Protein AF-A0A953SVX8-F1 (afdb_monomer)

Solvent-accessible surface area (backbone atoms only — not comparable to full-atom values): 16576 Å² total; per-residue (Å²): 91,44,42,72,46,78,77,41,45,57,32,32,28,33,77,84,64,49,39,38,29,45,45,49,51,37,46,45,32,58,65,38,56,44,41,61,48,14,51,45,14,49,49,36,38,52,51,45,47,76,73,44,51,84,39,74,32,49,71,47,80,77,49,76,55,95,86,30,32,29,25,48,41,26,45,67,51,101,89,49,69,48,54,45,51,44,54,42,21,40,55,9,51,31,44,76,33,82,84,52,84,87,56,83,53,67,64,42,52,51,25,32,51,49,11,48,77,70,32,25,38,63,48,35,46,62,68,75,82,62,56,80,77,65,56,95,73,80,54,73,67,57,58,52,56,50,58,81,69,47,61,77,42,64,40,37,40,72,59,75,82,50,77,65,53,58,51,46,24,51,53,34,9,56,50,36,6,56,62,39,6,53,59,31,13,53,52,43,23,68,74,64,73,50,59,74,73,55,23,52,54,38,24,52,52,19,20,51,55,19,19,37,54,20,19,18,49,22,30,38,63,65,40,35,75,44,18,75,82,64,44,60,69,57,27,31,50,32,9,50,52,17,36,52,50,29,50,51,52,57,72,72,47,80,80,85,46,98,52,49,68,75,52,46,54,57,39,53,59,44,27,16,51,50,32,22,51,43,57,55,63,73,46,86,29,49,32,79,52,76,48,77,54,43,48,62,53,51,71,68,57,37,52,53,47,49,50,54,51,51,51,60,58,64,67,61,75,129

pLDDT: mean 78.38, std 14.05, range [33.0, 95.62]

Structure (mmCIF, N/CA/C/O backbone):
data_AF-A0A953SVX8-F1
#
_entry.id   AF-A0A953SVX8-F1
#
loop_
_atom_site.group_PDB
_atom_site.id
_atom_site.type_symbol
_atom_site.label_atom_id
_atom_site.label_alt_id
_atom_site.label_comp_id
_atom_site.label_asym_id
_atom_site.label_entity_id
_atom_site.label_seq_id
_atom_site.pdbx_PDB_ins_code
_atom_site.Cartn_x
_atom_site.Cartn_y
_atom_site.Cartn_z
_atom_site.occupancy
_atom_site.B_iso_or_equiv
_atom_site.auth_seq_id
_atom_site.auth_comp_id
_atom_site.auth_asym_id
_atom_site.auth_atom_id
_atom_site.pdbx_PDB_model_num
ATOM 1 N N . VAL A 1 1 ? -0.301 -19.193 11.863 1.00 82.00 1 VAL A N 1
ATOM 2 C CA . VAL A 1 1 ? -1.709 -19.009 12.295 1.00 82.00 1 VAL A CA 1
ATOM 3 C C . VAL A 1 1 ? -2.552 -18.674 11.075 1.00 82.00 1 VAL A C 1
ATOM 5 O O . VAL A 1 1 ? -2.060 -17.973 10.198 1.00 82.00 1 VAL A O 1
ATOM 8 N N . ARG A 1 2 ? -3.784 -19.190 10.991 1.00 85.06 2 ARG A N 1
ATOM 9 C CA . ARG A 1 2 ? -4.735 -18.842 9.928 1.00 85.06 2 ARG A CA 1
ATOM 10 C C . ARG A 1 2 ? -5.887 -18.045 10.525 1.00 85.06 2 ARG A C 1
ATOM 12 O O . ARG A 1 2 ? -6.496 -18.502 11.489 1.00 85.06 2 ARG A O 1
ATOM 19 N N . LEU A 1 3 ? -6.176 -16.875 9.960 1.00 85.56 3 LEU A N 1
ATOM 20 C CA . LEU A 1 3 ? -7.352 -16.090 10.333 1.00 85.56 3 LEU A CA 1
ATOM 21 C C . LEU A 1 3 ? -8.547 -16.549 9.501 1.00 85.56 3 LEU A C 1
ATOM 23 O O . LEU A 1 3 ? -8.432 -16.719 8.283 1.00 85.56 3 LEU A O 1
ATOM 27 N N . VAL A 1 4 ? -9.677 -16.768 10.168 1.00 85.31 4 VAL A N 1
ATOM 28 C CA . VAL A 1 4 ? -10.926 -17.222 9.535 1.00 85.31 4 VAL A CA 1
ATOM 29 C C . VAL A 1 4 ? -11.958 -16.111 9.438 1.00 85.31 4 VAL A C 1
ATOM 31 O O . VAL A 1 4 ? -12.766 -16.114 8.513 1.00 85.31 4 VAL A O 1
ATOM 34 N N . LYS A 1 5 ? -11.916 -15.147 10.362 1.00 87.25 5 LYS A N 1
ATOM 35 C CA . LYS A 1 5 ? -12.886 -14.059 10.426 1.00 87.25 5 LYS A CA 1
ATOM 36 C C . LYS A 1 5 ? -12.246 -12.798 10.996 1.00 87.25 5 LYS A C 1
ATOM 38 O O . LYS A 1 5 ? -11.422 -12.871 11.905 1.00 87.25 5 LYS A O 1
ATOM 43 N N . ILE A 1 6 ? -12.655 -11.652 10.468 1.00 89.19 6 ILE A N 1
ATOM 44 C CA . ILE A 1 6 ? -12.371 -10.336 11.042 1.00 89.19 6 ILE A CA 1
ATOM 45 C C . ILE A 1 6 ? -13.598 -9.959 11.872 1.00 89.19 6 ILE A C 1
ATOM 47 O O . ILE A 1 6 ? -14.712 -9.968 11.346 1.00 89.19 6 ILE A O 1
ATOM 51 N N . ILE A 1 7 ? -13.408 -9.739 13.171 1.00 88.19 7 ILE A N 1
ATOM 52 C CA . ILE A 1 7 ? -14.488 -9.393 14.105 1.00 88.19 7 ILE A CA 1
ATOM 53 C C . ILE A 1 7 ? -14.667 -7.881 14.133 1.00 88.19 7 ILE A C 1
ATOM 55 O O . ILE A 1 7 ? -15.781 -7.400 13.971 1.00 88.19 7 ILE A O 1
ATOM 59 N N . ASP A 1 8 ? -13.561 -7.162 14.289 1.00 88.06 8 ASP A N 1
ATOM 60 C CA . ASP A 1 8 ? -13.475 -5.703 14.249 1.00 88.06 8 ASP A CA 1
ATOM 61 C C . ASP A 1 8 ? -12.177 -5.306 13.529 1.00 88.06 8 ASP A C 1
ATOM 63 O O . ASP A 1 8 ? -11.391 -6.175 13.146 1.00 88.06 8 ASP A O 1
ATOM 67 N N . ASN A 1 9 ? -11.921 -4.015 13.336 1.00 89.56 9 ASN A N 1
ATOM 68 C CA . ASN A 1 9 ? -10.783 -3.556 12.531 1.00 89.56 9 ASN A CA 1
ATOM 69 C C . ASN A 1 9 ? -9.400 -4.050 13.000 1.00 89.56 9 ASN A C 1
ATOM 71 O O . ASN A 1 9 ? -8.534 -4.291 12.161 1.00 89.56 9 ASN A O 1
ATOM 75 N N . ASN A 1 10 ? -9.197 -4.234 14.305 1.00 92.06 10 ASN A N 1
ATOM 76 C CA . ASN A 1 10 ? -7.965 -4.751 14.897 1.00 92.06 10 ASN A CA 1
ATOM 77 C C . ASN A 1 10 ? -8.168 -6.073 15.657 1.00 92.06 10 ASN A C 1
ATOM 79 O O . ASN A 1 10 ? -7.239 -6.518 16.332 1.00 92.06 10 ASN A O 1
ATOM 83 N N . LEU A 1 11 ? -9.356 -6.690 15.565 1.00 91.88 11 LEU A N 1
ATOM 84 C CA . LEU A 1 11 ? -9.737 -7.906 16.288 1.00 91.88 11 LEU A CA 1
ATOM 85 C C . LEU A 1 11 ? -10.124 -9.018 15.312 1.00 91.88 11 LEU A C 1
ATOM 87 O O . LEU A 1 11 ? -11.050 -8.885 14.510 1.00 91.88 11 LEU A O 1
ATOM 91 N N . PHE A 1 12 ? -9.464 -10.163 15.432 1.00 92.25 12 PHE A N 1
ATOM 92 C CA . PHE A 1 12 ? -9.598 -11.283 14.509 1.00 92.25 12 PHE A CA 1
ATOM 93 C C . PHE A 1 12 ? -9.893 -12.582 15.241 1.00 92.25 12 PHE A C 1
ATOM 95 O O . PHE A 1 12 ? -9.558 -12.752 16.409 1.00 92.25 12 PHE A O 1
ATOM 102 N N . GLN A 1 13 ? -10.470 -13.529 14.510 1.00 90.31 13 GLN A N 1
ATOM 103 C CA . GLN A 1 13 ? -10.653 -14.897 14.961 1.00 90.31 13 GLN A CA 1
ATOM 104 C C . GLN A 1 13 ? -9.727 -15.827 14.177 1.00 90.31 13 GLN A C 1
ATOM 106 O O . GLN A 1 13 ? -9.698 -15.814 12.937 1.00 90.31 13 GLN A O 1
ATOM 111 N N . THR A 1 14 ? -8.974 -16.652 14.897 1.00 89.81 14 THR A N 1
ATOM 112 C CA . THR A 1 14 ? -8.128 -17.696 14.317 1.00 89.81 14 THR A CA 1
ATOM 113 C C . THR A 1 14 ? -8.946 -18.945 13.987 1.00 89.81 14 THR A C 1
ATOM 115 O O . THR A 1 14 ? -10.058 -19.142 14.476 1.00 89.81 14 THR A O 1
ATOM 118 N N . SER A 1 15 ? -8.379 -19.848 13.187 1.00 87.44 15 SER A N 1
ATOM 119 C CA . SER A 1 15 ? -8.987 -21.152 12.894 1.00 87.44 15 SER A CA 1
ATOM 120 C C . SER A 1 15 ? -9.194 -22.044 14.122 1.00 87.44 15 SER A C 1
ATOM 122 O O . SER A 1 15 ? -9.942 -23.007 14.035 1.00 87.44 15 SER A O 1
ATOM 124 N N . THR A 1 16 ? -8.533 -21.747 15.245 1.00 85.50 16 THR A N 1
ATOM 125 C CA . THR A 1 16 ? -8.706 -22.457 16.524 1.00 85.50 16 THR A CA 1
ATOM 126 C C . THR A 1 16 ? -9.826 -21.864 17.381 1.00 85.50 16 THR A C 1
ATOM 128 O O . THR A 1 16 ? -10.009 -22.293 18.513 1.00 85.50 16 THR A O 1
ATOM 131 N N . GLY A 1 17 ? -10.545 -20.854 16.881 1.00 85.94 17 GLY A N 1
ATOM 132 C CA . GLY A 1 17 ? -11.588 -20.139 17.620 1.00 85.94 17 GLY A CA 1
ATOM 133 C C . GLY A 1 17 ? -11.062 -19.029 18.534 1.00 85.94 17 GLY A C 1
ATOM 134 O O . GLY A 1 17 ? -11.853 -18.238 19.037 1.00 85.94 17 GLY A O 1
ATOM 135 N N . THR A 1 18 ? -9.743 -18.916 18.707 1.00 88.81 18 THR A N 1
ATOM 136 C CA . THR A 1 18 ? -9.103 -17.910 19.563 1.00 88.81 18 THR A CA 1
ATOM 137 C C . THR A 1 18 ? -9.266 -16.505 18.984 1.00 88.81 18 THR A C 1
ATOM 139 O O . THR A 1 18 ? -9.080 -16.292 17.782 1.00 88.81 18 THR A O 1
ATOM 142 N N . LEU A 1 19 ? -9.571 -15.536 19.848 1.00 91.44 19 LEU A N 1
ATOM 143 C CA . LEU A 1 19 ? -9.589 -14.124 19.486 1.00 91.44 19 LEU A CA 1
ATOM 144 C C . LEU A 1 19 ? -8.195 -13.520 19.642 1.00 91.44 19 LEU A C 1
ATOM 146 O O . LEU A 1 19 ? -7.565 -13.652 20.690 1.00 91.44 19 LEU A O 1
ATOM 150 N N . VAL A 1 20 ? -7.729 -12.843 18.597 1.00 91.50 20 VAL A N 1
ATOM 151 C CA . VAL A 1 20 ? -6.426 -12.178 18.570 1.00 91.50 20 VAL A CA 1
ATOM 152 C C . VAL A 1 20 ? -6.588 -10.708 18.196 1.00 91.50 20 VAL A C 1
ATOM 154 O O . VAL A 1 20 ? -7.358 -10.383 17.291 1.00 91.50 20 VAL A O 1
ATOM 157 N N . ARG A 1 21 ? -5.868 -9.816 18.876 1.00 92.56 21 ARG A N 1
ATOM 158 C CA . ARG A 1 21 ? -5.894 -8.364 18.652 1.00 92.56 21 ARG A CA 1
ATOM 159 C C . ARG A 1 21 ? -4.510 -7.854 18.273 1.00 92.56 21 ARG A C 1
ATOM 161 O O . ARG A 1 21 ? -3.513 -8.369 18.765 1.00 92.56 21 ARG A O 1
ATOM 168 N N . LEU A 1 22 ? -4.434 -6.851 17.397 1.00 92.56 22 LEU A N 1
ATOM 169 C CA . LEU A 1 22 ? -3.149 -6.226 17.064 1.00 92.56 22 LEU A CA 1
ATOM 170 C C . LEU A 1 22 ? -2.548 -5.549 18.300 1.00 92.56 22 LEU A C 1
ATOM 172 O O . LEU A 1 22 ? -3.084 -4.556 18.789 1.00 92.56 22 LEU A O 1
ATOM 176 N N . ALA A 1 23 ? -1.411 -6.060 18.759 1.00 92.06 23 ALA A N 1
ATOM 177 C CA . ALA A 1 23 ? -0.611 -5.425 19.795 1.00 92.06 23 ALA A CA 1
ATOM 178 C C . ALA A 1 23 ? -0.083 -4.062 19.330 1.00 92.06 23 ALA A C 1
ATOM 180 O O . ALA A 1 23 ? 0.241 -3.886 18.150 1.00 92.06 23 ALA A O 1
ATOM 181 N N . GLY A 1 24 ? 0.029 -3.111 20.256 1.00 90.31 24 GLY A N 1
ATOM 182 C CA . GLY A 1 24 ? 0.552 -1.765 20.019 1.00 90.31 24 GLY A CA 1
ATOM 183 C C . GLY A 1 24 ? -0.335 -0.871 19.150 1.00 90.31 24 GLY A C 1
ATOM 184 O O . GLY A 1 24 ? 0.109 0.202 18.747 1.00 90.31 24 GLY A O 1
ATOM 185 N N . VAL A 1 25 ? -1.572 -1.283 18.854 1.00 92.94 25 VAL A N 1
ATOM 186 C CA . VAL A 1 25 ? -2.494 -0.562 17.964 1.00 92.94 25 VAL A CA 1
ATOM 187 C C . VAL A 1 25 ? -3.814 -0.280 18.679 1.00 92.94 25 VAL A C 1
ATOM 189 O O . VAL A 1 25 ? -4.551 -1.196 19.041 1.00 92.94 25 VAL A O 1
ATOM 192 N N . ASP A 1 26 ? -4.139 1.000 18.829 1.00 93.19 26 ASP A N 1
ATOM 193 C CA . ASP A 1 26 ? -5.446 1.482 19.268 1.00 93.19 26 ASP A CA 1
ATOM 194 C C . ASP A 1 26 ? -6.235 1.988 18.056 1.00 93.19 26 ASP A C 1
ATOM 196 O O . ASP A 1 26 ? -5.768 2.862 17.326 1.00 93.19 26 ASP A O 1
ATOM 200 N N . ALA A 1 27 ? -7.410 1.421 17.798 1.00 93.12 27 ALA A N 1
ATOM 201 C CA . ALA A 1 27 ? -8.128 1.634 16.544 1.00 93.12 27 ALA A CA 1
ATOM 202 C C . ALA A 1 27 ? -9.640 1.809 16.781 1.00 93.12 27 ALA A C 1
ATOM 204 O O . ALA A 1 27 ? -10.185 1.183 17.692 1.00 93.12 27 ALA A O 1
ATOM 205 N N . PRO A 1 28 ? -10.334 2.646 15.983 1.00 91.88 28 PRO A N 1
ATOM 206 C CA . PRO A 1 28 ? -11.766 2.896 16.154 1.00 91.88 28 PRO A CA 1
ATOM 207 C C . PRO A 1 28 ? -12.593 1.656 15.816 1.00 91.88 28 PRO A C 1
ATOM 209 O O . PRO A 1 28 ? -12.265 0.938 14.883 1.00 91.88 28 PRO A O 1
ATOM 212 N N . SER A 1 29 ? -13.696 1.406 16.516 1.00 89.69 29 SER A N 1
ATOM 213 C CA . SER A 1 29 ? -14.533 0.237 16.220 1.00 89.69 29 SER A CA 1
ATOM 214 C C . SER A 1 29 ? -15.402 0.434 14.972 1.00 89.69 29 SER A C 1
ATOM 216 O O . SER A 1 29 ? -15.793 1.552 14.627 1.00 89.69 29 SER A O 1
ATOM 218 N N . LEU A 1 30 ? -15.812 -0.666 14.333 1.00 87.50 30 LEU A N 1
ATOM 219 C CA . LEU A 1 30 ? -16.827 -0.643 13.268 1.00 87.50 30 LEU A CA 1
ATOM 220 C C . LEU A 1 30 ? -18.142 0.024 13.698 1.00 87.50 30 LEU A C 1
ATOM 222 O O . LEU A 1 30 ? -18.879 0.540 12.860 1.00 87.50 30 LEU A O 1
ATOM 226 N N . ASN A 1 31 ? -18.444 0.022 14.996 1.00 85.81 31 ASN A N 1
ATOM 227 C CA . ASN A 1 31 ? -19.665 0.603 15.549 1.00 85.81 31 ASN A CA 1
ATOM 228 C C . ASN A 1 31 ? -19.451 1.990 16.150 1.00 85.81 31 ASN A C 1
ATOM 230 O O . ASN A 1 31 ? -20.324 2.449 16.876 1.00 85.81 31 ASN A O 1
ATOM 234 N N . HIS A 1 32 ? -18.323 2.651 15.881 1.00 86.12 32 HIS A N 1
ATOM 235 C CA . HIS A 1 32 ? -18.014 3.951 16.466 1.00 86.12 32 HIS A CA 1
ATOM 236 C C . HIS A 1 32 ? -19.175 4.958 16.272 1.00 86.12 32 HIS A C 1
ATOM 238 O O . HIS A 1 32 ? -19.741 5.027 15.175 1.00 86.12 32 HIS A O 1
ATOM 244 N N . PRO A 1 33 ? -19.553 5.748 17.303 1.00 83.44 33 PRO A N 1
ATOM 245 C CA . PRO A 1 33 ? -20.711 6.651 17.233 1.00 83.44 33 PRO A CA 1
ATOM 246 C C . PRO A 1 33 ? -20.568 7.735 16.156 1.00 83.44 33 PRO A C 1
ATOM 248 O O . PRO A 1 33 ? -21.555 8.166 15.554 1.00 83.44 33 PRO A O 1
ATOM 251 N N . VAL A 1 34 ? -19.331 8.154 15.890 1.00 84.12 34 VAL A N 1
ATOM 252 C CA . VAL A 1 34 ? -18.975 9.060 14.792 1.00 84.12 34 VAL A CA 1
ATOM 253 C C . VAL A 1 34 ? -18.813 8.260 13.496 1.00 84.12 34 VAL A C 1
ATOM 255 O O . VAL A 1 34 ? -17.893 7.446 13.393 1.00 84.12 34 VAL A O 1
ATOM 258 N N . THR A 1 35 ? -19.658 8.541 12.495 1.00 82.06 35 THR A N 1
ATOM 259 C CA . THR A 1 35 ? -19.672 7.827 11.198 1.00 82.06 35 THR A CA 1
ATOM 260 C C . THR A 1 35 ? -18.304 7.830 10.512 1.00 82.06 35 THR A C 1
ATOM 262 O O . THR A 1 35 ? -17.858 6.792 10.049 1.00 82.06 35 THR A O 1
ATOM 265 N N . ALA A 1 36 ? -17.586 8.954 10.558 1.00 81.69 36 ALA A N 1
ATOM 266 C CA . ALA A 1 36 ? -16.239 9.089 10.005 1.00 81.69 36 ALA A CA 1
ATOM 267 C C . ALA A 1 36 ? -15.260 7.997 10.478 1.00 81.69 36 ALA A C 1
ATOM 269 O O . ALA A 1 36 ? -14.550 7.381 9.686 1.00 81.69 36 ALA A O 1
ATOM 270 N N . LEU A 1 37 ? -15.244 7.739 11.786 1.00 86.94 37 LEU A N 1
ATOM 271 C CA . LEU A 1 37 ? -14.370 6.742 12.403 1.00 86.94 37 LEU A CA 1
ATOM 272 C C . LEU A 1 37 ? -14.857 5.310 12.128 1.00 86.94 37 LEU A C 1
ATOM 274 O O . LEU A 1 37 ? -14.036 4.421 11.915 1.00 86.94 37 LEU A O 1
ATOM 278 N N . SER A 1 38 ? -16.177 5.102 12.067 1.00 86.31 38 SER A N 1
ATOM 279 C CA . SER A 1 38 ? -16.792 3.826 11.668 1.00 86.31 38 SER A CA 1
ATOM 280 C C . SER A 1 38 ? -16.471 3.469 10.206 1.00 86.31 38 SER A C 1
ATOM 282 O O . SER A 1 38 ? -16.144 2.319 9.914 1.00 86.31 38 SER A O 1
ATOM 284 N N . ASP A 1 39 ? -16.467 4.450 9.299 1.00 83.56 39 ASP A N 1
ATOM 285 C CA . ASP A 1 39 ? -16.119 4.257 7.887 1.00 83.56 39 ASP A CA 1
ATOM 286 C C . ASP A 1 39 ? -14.636 3.897 7.720 1.00 83.56 39 ASP A C 1
ATOM 288 O O . ASP A 1 39 ? -14.306 2.946 7.006 1.00 83.56 39 ASP A O 1
ATOM 292 N N . ILE A 1 40 ? -13.739 4.587 8.440 1.00 86.69 40 ILE A N 1
ATOM 293 C CA . ILE A 1 40 ? -12.304 4.252 8.481 1.00 86.69 40 ILE A CA 1
ATOM 294 C C . ILE A 1 40 ? -12.095 2.835 9.034 1.00 86.69 40 ILE A C 1
ATOM 296 O O . ILE A 1 40 ? -11.326 2.058 8.464 1.00 86.69 40 ILE A O 1
ATOM 300 N N . ALA A 1 41 ? -12.813 2.450 10.095 1.00 90.06 41 ALA A N 1
ATOM 301 C CA . ALA A 1 41 ? -12.791 1.080 10.606 1.00 90.06 41 ALA A CA 1
ATOM 302 C C . ALA A 1 41 ? -13.266 0.069 9.543 1.00 90.06 41 ALA A C 1
ATOM 304 O O . ALA A 1 41 ? -12.661 -0.992 9.378 1.00 90.06 41 ALA A O 1
ATOM 305 N N . GLY A 1 42 ? -14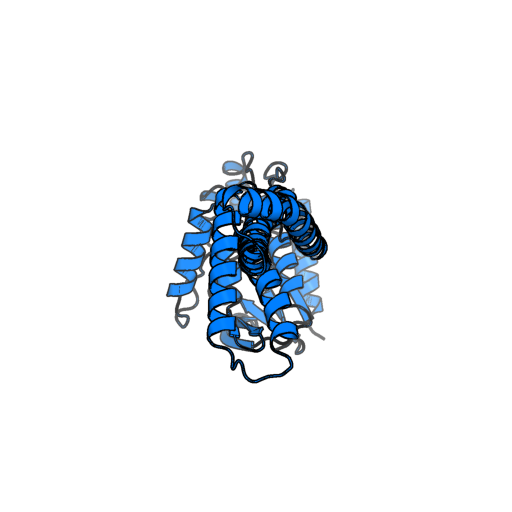.294 0.414 8.763 1.00 88.38 42 GLY A N 1
ATOM 306 C CA . GLY A 1 42 ? -14.773 -0.384 7.633 1.00 88.38 42 GLY A CA 1
ATOM 307 C C . GLY A 1 42 ? -13.712 -0.594 6.549 1.00 88.38 42 GLY A C 1
ATOM 308 O O . GLY A 1 42 ? -13.564 -1.704 6.032 1.00 88.38 42 GLY A O 1
ATOM 309 N N . GLN A 1 43 ? -12.931 0.438 6.231 1.00 83.12 43 GLN A N 1
ATOM 310 C CA . GLN A 1 43 ? -11.814 0.338 5.286 1.00 83.12 43 GLN A CA 1
ATOM 311 C C . GLN A 1 43 ? -10.677 -0.520 5.826 1.00 83.12 43 GLN A C 1
ATOM 313 O O . GLN A 1 43 ? -10.200 -1.413 5.127 1.00 83.12 43 GLN A O 1
ATOM 318 N N . ALA A 1 44 ? -10.313 -0.332 7.092 1.00 88.56 44 ALA A N 1
ATOM 319 C CA . ALA A 1 44 ? -9.320 -1.160 7.763 1.00 88.56 44 ALA A CA 1
ATOM 320 C C . ALA A 1 44 ? -9.702 -2.652 7.736 1.00 88.56 44 ALA A C 1
ATOM 322 O O . ALA A 1 44 ? -8.843 -3.516 7.544 1.00 88.56 44 ALA A O 1
ATOM 323 N N . VAL A 1 45 ? -10.997 -2.976 7.854 1.00 89.44 45 VAL A N 1
ATOM 324 C CA . VAL A 1 45 ? -11.508 -4.347 7.690 1.00 89.44 45 VAL A CA 1
ATOM 325 C C . VAL A 1 45 ? -11.391 -4.835 6.246 1.00 89.44 45 VAL A C 1
ATOM 327 O O . VAL A 1 45 ? -10.959 -5.969 6.035 1.00 89.44 45 VAL A O 1
ATOM 330 N N . LYS A 1 46 ? -11.733 -4.013 5.244 1.00 84.06 46 LYS A N 1
ATOM 331 C CA . LYS A 1 46 ? -11.558 -4.371 3.821 1.00 84.06 46 LYS A CA 1
ATOM 332 C C . LYS A 1 46 ? -10.090 -4.663 3.492 1.00 84.06 46 LYS A C 1
ATOM 334 O O . LYS A 1 46 ? -9.802 -5.707 2.906 1.00 84.06 46 LYS A O 1
ATOM 339 N N . TYR A 1 47 ? -9.178 -3.807 3.945 1.00 81.06 47 TYR A N 1
ATOM 340 C CA . TYR A 1 47 ? -7.734 -3.996 3.808 1.00 81.06 47 TYR A CA 1
ATOM 341 C C . TYR A 1 47 ? -7.257 -5.268 4.523 1.00 81.06 47 TYR A C 1
ATOM 343 O O . TYR A 1 47 ? -6.599 -6.127 3.939 1.00 81.06 47 TYR A O 1
ATOM 351 N N . SER A 1 48 ? -7.675 -5.466 5.775 1.00 84.50 48 SER A N 1
ATOM 352 C CA . SER A 1 48 ? -7.362 -6.688 6.525 1.00 84.50 48 SER A CA 1
ATOM 353 C C . SER A 1 48 ? -7.860 -7.943 5.804 1.00 84.50 48 SER A C 1
ATOM 355 O O . SER A 1 48 ? -7.183 -8.970 5.805 1.00 84.50 48 SER A O 1
ATOM 357 N N . ASN A 1 49 ? -9.020 -7.881 5.148 1.00 82.00 49 ASN A N 1
ATOM 358 C CA . ASN A 1 49 ? -9.573 -9.000 4.390 1.00 82.00 49 ASN A CA 1
ATOM 359 C C . ASN A 1 49 ? -8.704 -9.332 3.170 1.00 82.00 49 ASN A C 1
ATOM 361 O O . ASN A 1 49 ? -8.344 -10.494 2.976 1.00 82.00 49 ASN A O 1
ATOM 365 N N . SER A 1 50 ? -8.297 -8.325 2.393 1.00 72.44 50 SER A N 1
ATOM 366 C CA . SER A 1 50 ? -7.455 -8.535 1.209 1.00 72.44 50 SER A CA 1
ATOM 367 C C . SER A 1 50 ? -6.052 -9.040 1.576 1.00 72.44 50 SER A C 1
ATOM 369 O O . SER A 1 50 ? -5.483 -9.891 0.877 1.00 72.44 50 SER A O 1
ATOM 371 N N . VAL A 1 51 ? -5.498 -8.569 2.699 1.00 70.56 51 VAL A N 1
ATOM 372 C CA . VAL A 1 51 ? -4.115 -8.853 3.104 1.00 70.56 51 VAL A CA 1
ATOM 373 C C . VAL A 1 51 ? -3.976 -10.112 3.952 1.00 70.56 51 VAL A C 1
ATOM 375 O O . VAL A 1 51 ? -2.992 -10.833 3.775 1.00 70.56 51 VAL A O 1
ATOM 378 N N . LEU A 1 52 ? -4.917 -10.392 4.855 1.00 78.94 52 LEU A N 1
ATOM 379 C CA . LEU A 1 52 ? -4.742 -11.407 5.897 1.00 78.94 52 LEU A CA 1
ATOM 380 C C . LEU A 1 52 ? -5.607 -12.656 5.718 1.00 78.94 52 LEU A C 1
ATOM 382 O O . LEU A 1 52 ? -5.153 -13.759 6.040 1.00 78.94 52 LEU A O 1
ATOM 386 N N . LEU A 1 53 ? -6.850 -12.524 5.241 1.00 75.75 53 LEU A N 1
ATOM 387 C CA . LEU A 1 53 ? -7.773 -13.659 5.234 1.00 75.75 53 LEU A CA 1
ATOM 388 C C . LEU A 1 53 ? -7.333 -14.752 4.253 1.00 75.75 53 LEU A C 1
ATOM 390 O O . LEU A 1 53 ? -6.842 -14.497 3.156 1.00 75.75 53 LEU A O 1
ATOM 394 N N . LYS A 1 54 ? -7.509 -16.010 4.686 1.00 69.25 54 LYS A N 1
ATOM 395 C CA . LYS A 1 54 ? -7.147 -17.244 3.959 1.00 69.25 54 LYS A CA 1
ATOM 396 C C . LYS A 1 54 ? -5.652 -17.432 3.656 1.00 69.25 54 LYS A C 1
ATOM 398 O O . LYS A 1 54 ? -5.318 -18.462 3.065 1.00 69.25 54 LYS A O 1
ATOM 403 N N . ARG A 1 55 ? -4.768 -16.538 4.112 1.00 70.25 55 ARG A N 1
ATOM 404 C CA . ARG A 1 55 ? -3.306 -16.632 3.943 1.00 70.25 55 ARG A CA 1
ATOM 405 C C . ARG A 1 55 ? -2.621 -17.288 5.145 1.00 70.25 55 ARG A C 1
ATOM 407 O O . ARG A 1 55 ? -3.191 -17.372 6.234 1.00 70.25 55 ARG A O 1
ATOM 414 N N . GLU A 1 56 ? -1.390 -17.753 4.943 1.00 72.12 56 GLU A N 1
ATOM 415 C CA . GLU A 1 56 ? -0.520 -18.180 6.041 1.00 72.12 56 GLU A CA 1
ATOM 416 C C . GLU A 1 56 ? 0.171 -16.977 6.681 1.00 72.12 56 GLU A C 1
ATOM 418 O O . GLU A 1 56 ? 0.849 -16.200 6.007 1.00 72.12 56 GLU A O 1
ATOM 423 N N . LEU A 1 57 ? 0.011 -16.838 7.998 1.00 82.56 57 LEU A N 1
ATOM 424 C CA . LEU A 1 57 ? 0.591 -15.746 8.772 1.00 82.56 57 LEU A CA 1
ATOM 425 C C . LEU A 1 57 ? 1.514 -16.285 9.862 1.00 82.56 57 LEU A C 1
ATOM 427 O O . LEU A 1 57 ? 1.220 -17.301 10.508 1.00 82.56 57 LEU A O 1
ATOM 431 N N . SER A 1 58 ? 2.599 -15.558 10.105 1.00 84.50 58 SER A N 1
ATOM 432 C CA . SER A 1 58 ? 3.361 -15.660 11.346 1.00 84.50 58 SER A CA 1
ATOM 433 C C . SER A 1 58 ? 2.739 -14.746 12.396 1.00 84.50 58 SER A C 1
ATOM 435 O O . SER A 1 58 ? 2.220 -13.680 12.079 1.00 84.50 58 SER A O 1
ATOM 437 N N . CYS A 1 59 ? 2.778 -15.177 13.648 1.00 87.19 59 CYS A N 1
ATOM 438 C CA . CYS A 1 59 ? 2.197 -14.460 14.773 1.00 87.19 59 CYS A CA 1
ATOM 439 C C . CYS A 1 59 ? 3.174 -14.544 15.941 1.00 87.19 59 CYS A C 1
ATOM 441 O O . CYS A 1 59 ? 3.637 -15.640 16.255 1.00 87.19 59 CYS A O 1
ATOM 443 N N . ILE A 1 60 ? 3.464 -13.406 16.566 1.00 87.94 60 ILE A N 1
ATOM 444 C CA . ILE A 1 60 ? 4.150 -13.336 17.856 1.00 87.94 60 ILE A CA 1
ATOM 445 C C . ILE A 1 60 ? 3.098 -12.963 18.890 1.00 87.94 60 ILE A C 1
ATOM 447 O O . ILE A 1 60 ? 2.491 -11.900 18.787 1.00 87.94 60 ILE A O 1
ATOM 451 N N . THR A 1 61 ? 2.866 -13.847 19.853 1.00 87.62 61 THR A N 1
ATOM 452 C CA . THR A 1 61 ? 1.977 -13.590 20.987 1.00 87.62 61 THR A CA 1
ATOM 453 C C . THR A 1 61 ? 2.739 -12.829 22.061 1.00 87.62 61 THR A C 1
ATOM 455 O O . THR A 1 61 ? 3.837 -13.245 22.424 1.00 87.62 61 THR A O 1
ATOM 458 N N . LEU A 1 62 ? 2.165 -11.728 22.546 1.00 84.88 62 LEU A N 1
ATOM 459 C CA . LEU A 1 62 ? 2.758 -10.924 23.613 1.00 84.88 62 LEU A CA 1
ATOM 460 C C . LEU A 1 62 ? 2.092 -11.206 24.954 1.00 84.88 62 LEU A C 1
ATOM 462 O O . LEU A 1 62 ? 2.771 -11.608 25.893 1.00 84.88 62 LEU A O 1
ATOM 466 N N . ASP A 1 63 ? 0.776 -11.015 25.024 1.00 80.88 63 ASP A N 1
ATOM 467 C CA . ASP A 1 63 ? 0.017 -11.128 26.267 1.00 80.88 63 ASP A CA 1
ATOM 468 C C . ASP A 1 63 ? -1.428 -11.582 26.005 1.00 80.88 63 ASP A C 1
ATOM 470 O O . ASP A 1 63 ? -1.884 -11.624 24.856 1.00 80.88 63 ASP A O 1
ATOM 474 N N . VAL A 1 64 ? -2.151 -11.956 27.060 1.00 80.50 64 VAL A N 1
ATOM 475 C CA . VAL A 1 64 ? -3.562 -12.349 27.000 1.00 80.50 64 VAL A CA 1
ATOM 476 C C . VAL A 1 64 ? -4.368 -11.524 27.998 1.00 80.50 64 VAL A C 1
ATOM 478 O O . VAL A 1 64 ? -4.257 -11.708 29.206 1.00 80.50 64 VAL A O 1
ATOM 481 N N . HIS A 1 65 ? -5.256 -10.680 27.477 1.00 77.88 65 HIS A N 1
ATOM 482 C CA . HIS A 1 65 ? -6.145 -9.821 28.256 1.00 77.88 65 HIS A CA 1
ATOM 483 C C . HIS A 1 65 ? -7.604 -10.136 27.919 1.00 77.88 65 HIS A C 1
ATOM 485 O O . HIS A 1 65 ? -7.978 -10.144 26.749 1.00 77.88 65 HIS A O 1
ATOM 491 N N . ASP A 1 66 ? -8.446 -10.388 28.924 1.00 75.06 66 ASP A N 1
ATOM 492 C CA . ASP A 1 66 ? -9.892 -10.624 28.753 1.00 75.06 66 ASP A CA 1
ATOM 493 C C . ASP A 1 66 ? -10.246 -11.693 27.696 1.00 75.06 66 ASP A C 1
ATOM 495 O O . ASP A 1 66 ? -11.149 -11.509 26.877 1.00 75.06 66 ASP A O 1
ATOM 499 N N . ASN A 1 67 ? -9.527 -12.823 27.693 1.00 81.44 67 ASN A N 1
ATOM 500 C CA . ASN A 1 67 ? -9.643 -13.900 26.691 1.00 81.44 67 ASN A CA 1
ATOM 501 C C . ASN A 1 67 ? -9.300 -13.480 25.247 1.00 81.44 67 ASN A C 1
ATOM 503 O O . ASN A 1 67 ? -9.675 -14.163 24.291 1.00 81.44 67 ASN A O 1
ATOM 507 N N . ILE A 1 68 ? -8.579 -12.373 25.078 1.00 85.81 68 ILE A N 1
ATOM 508 C CA . ILE A 1 68 ? -8.087 -11.878 23.795 1.00 85.81 68 ILE A CA 1
ATOM 509 C C . ILE A 1 68 ? -6.567 -11.858 23.843 1.00 85.81 68 ILE A C 1
ATOM 511 O O . ILE A 1 68 ? -5.960 -11.289 24.746 1.00 85.81 68 ILE A O 1
ATOM 515 N N . THR A 1 69 ? -5.946 -12.493 22.859 1.00 89.50 69 THR A N 1
ATOM 516 C CA . THR A 1 69 ? -4.491 -12.562 22.761 1.00 89.50 69 THR A CA 1
ATOM 517 C C . THR A 1 69 ? -3.960 -11.387 21.949 1.00 89.50 69 THR A C 1
ATOM 519 O O . THR A 1 69 ? -4.318 -11.229 20.781 1.00 89.50 69 THR A O 1
ATOM 522 N N . ASP A 1 70 ? -3.077 -10.587 22.533 1.00 90.31 70 ASP A N 1
ATOM 523 C CA . ASP A 1 70 ? -2.399 -9.497 21.842 1.00 90.31 70 ASP A CA 1
ATOM 524 C C . ASP A 1 70 ? -1.241 -10.052 21.005 1.00 90.31 70 ASP A C 1
ATOM 526 O O . ASP A 1 70 ? -0.397 -10.822 21.479 1.00 90.31 70 ASP A O 1
ATOM 530 N N . VAL A 1 71 ? -1.242 -9.710 19.715 1.00 91.94 71 VAL A N 1
ATOM 531 C CA . VAL A 1 71 ? -0.358 -10.312 18.718 1.00 91.94 71 VAL A CA 1
ATOM 532 C C . VAL A 1 71 ? 0.289 -9.290 17.792 1.00 91.94 71 VAL A C 1
ATOM 534 O O . VAL A 1 71 ? -0.323 -8.310 17.360 1.00 91.94 71 VAL A O 1
ATOM 537 N N . VAL A 1 72 ? 1.525 -9.582 17.398 1.00 91.06 72 VAL A N 1
ATOM 538 C CA . VAL A 1 72 ? 2.164 -8.970 16.229 1.00 91.06 72 VAL A CA 1
ATOM 539 C C . VAL A 1 72 ? 2.035 -9.933 15.058 1.00 91.06 72 VAL A C 1
ATOM 541 O O . VAL A 1 72 ? 2.532 -11.063 15.108 1.00 91.06 72 VAL A O 1
ATOM 544 N N . LEU A 1 73 ? 1.351 -9.496 14.003 1.00 89.69 73 LEU A N 1
ATOM 545 C CA . LEU A 1 73 ? 1.129 -10.302 12.809 1.00 89.69 73 LEU A CA 1
ATOM 546 C C . LEU A 1 73 ? 2.186 -10.003 11.750 1.00 89.69 73 LEU A C 1
ATOM 548 O O . LEU A 1 73 ? 2.462 -8.852 11.422 1.00 89.69 73 LEU A O 1
ATOM 552 N N . TYR A 1 74 ? 2.732 -11.063 11.165 1.00 81.38 74 TYR A N 1
ATOM 553 C CA . TYR A 1 74 ? 3.665 -10.991 10.052 1.00 81.38 74 TYR A CA 1
ATOM 554 C C . TYR A 1 74 ? 3.094 -11.717 8.847 1.00 81.38 74 TYR A C 1
ATOM 556 O O . TYR A 1 74 ? 2.771 -12.911 8.900 1.00 81.38 74 TYR A O 1
ATOM 564 N N . LYS A 1 75 ? 3.026 -11.001 7.728 1.00 70.81 75 LYS A N 1
ATOM 565 C CA . LYS A 1 75 ? 2.738 -11.603 6.433 1.00 70.81 75 LYS A CA 1
ATOM 566 C C . LYS A 1 75 ? 4.035 -12.151 5.856 1.00 70.81 75 LYS A C 1
ATOM 568 O O . LYS A 1 75 ? 4.997 -11.405 5.692 1.00 70.81 75 LYS A O 1
ATOM 573 N N . LYS A 1 76 ? 4.053 -13.449 5.553 1.00 61.69 76 LYS A N 1
ATOM 574 C CA . LYS A 1 76 ? 5.194 -14.100 4.907 1.00 61.69 76 LYS A CA 1
ATOM 575 C C . LYS A 1 76 ? 5.184 -13.829 3.406 1.00 61.69 76 LYS A C 1
ATOM 577 O O . LYS A 1 76 ? 4.175 -14.057 2.739 1.00 61.69 76 LYS A O 1
ATOM 582 N N . TYR A 1 77 ? 6.328 -13.404 2.894 1.00 53.38 77 TYR A N 1
ATOM 583 C CA . TYR A 1 77 ? 6.685 -13.416 1.483 1.00 53.38 77 TYR A CA 1
ATOM 584 C C . TYR A 1 77 ? 7.836 -14.416 1.277 1.00 53.38 77 TYR A C 1
ATOM 586 O O . TYR A 1 77 ? 8.493 -14.790 2.249 1.00 53.38 77 TYR A O 1
ATOM 594 N N . PRO A 1 78 ? 8.105 -14.875 0.040 1.00 43.66 78 PRO A N 1
ATOM 595 C CA . PRO A 1 78 ? 9.156 -15.865 -0.213 1.00 43.66 78 PRO A CA 1
ATOM 596 C C . PRO A 1 78 ? 10.558 -15.473 0.286 1.00 43.66 78 PRO A C 1
ATOM 598 O O . PRO A 1 78 ? 11.355 -16.360 0.569 1.00 43.66 78 PRO A O 1
ATOM 601 N N . LEU A 1 79 ? 10.854 -14.171 0.403 1.00 42.56 79 LEU A N 1
ATOM 602 C CA . LEU A 1 79 ? 12.175 -13.645 0.780 1.00 42.56 79 LEU A CA 1
ATOM 603 C C . LEU A 1 79 ? 12.137 -12.605 1.913 1.00 42.56 79 LEU A C 1
ATOM 605 O O . LEU A 1 79 ? 13.180 -12.083 2.286 1.00 42.56 79 LEU A O 1
ATOM 609 N N . ASP A 1 80 ? 10.956 -12.284 2.444 1.00 53.69 80 ASP A N 1
ATOM 610 C CA . ASP A 1 80 ? 10.793 -11.238 3.457 1.00 53.69 80 ASP A CA 1
ATOM 611 C C . ASP A 1 80 ? 9.530 -11.482 4.299 1.00 53.69 80 ASP A C 1
ATOM 613 O O . ASP A 1 80 ? 8.662 -12.286 3.948 1.00 53.69 80 ASP A O 1
ATOM 617 N N . SER A 1 81 ? 9.393 -10.778 5.415 1.00 66.75 81 SER A N 1
ATOM 618 C CA . SER A 1 81 ? 8.161 -10.736 6.187 1.00 66.75 81 SER A CA 1
ATOM 619 C C . SER A 1 81 ? 7.796 -9.303 6.536 1.00 66.75 81 SER A C 1
ATOM 621 O O . SER A 1 81 ? 8.573 -8.591 7.167 1.00 66.75 81 SER A O 1
ATOM 623 N N . ALA A 1 82 ? 6.576 -8.897 6.194 1.00 71.06 82 ALA A N 1
ATOM 624 C CA . ALA A 1 82 ? 6.090 -7.575 6.559 1.00 71.06 82 ALA A CA 1
ATOM 625 C C . ALA A 1 82 ? 5.347 -7.624 7.894 1.00 71.06 82 ALA A C 1
ATOM 627 O O . ALA A 1 82 ? 4.446 -8.449 8.076 1.00 71.06 82 ALA A O 1
ATOM 628 N N . ASN A 1 83 ? 5.701 -6.709 8.800 1.00 84.31 83 ASN A N 1
ATOM 629 C CA . ASN A 1 83 ? 4.960 -6.476 10.036 1.00 84.31 83 ASN A CA 1
ATOM 630 C C . ASN A 1 83 ? 3.637 -5.774 9.703 1.00 84.31 83 ASN A C 1
ATOM 632 O O . ASN A 1 83 ? 3.619 -4.612 9.297 1.00 84.31 83 ASN A O 1
ATOM 636 N N . TYR A 1 84 ? 2.533 -6.493 9.871 1.00 84.62 84 TYR A N 1
ATOM 637 C CA . TYR A 1 84 ? 1.206 -5.992 9.555 1.00 84.62 84 TYR A CA 1
ATOM 638 C C . TYR A 1 84 ? 0.768 -4.868 10.496 1.00 84.62 84 TYR A C 1
ATOM 640 O O . TYR A 1 84 ? 0.157 -3.913 10.035 1.00 84.62 84 TYR A O 1
ATOM 648 N N . ASN A 1 85 ? 1.108 -4.939 11.785 1.00 91.69 85 ASN A N 1
ATOM 649 C CA . ASN A 1 85 ? 0.754 -3.908 12.763 1.00 91.69 85 ASN A CA 1
ATOM 650 C C . ASN A 1 85 ? 1.388 -2.559 12.377 1.00 91.69 85 ASN A C 1
ATOM 652 O O . ASN A 1 85 ? 0.718 -1.532 12.409 1.00 91.69 85 ASN A O 1
ATOM 656 N N . SER A 1 86 ? 2.652 -2.572 11.935 1.00 84.69 86 SER A N 1
ATOM 657 C CA . SER A 1 86 ? 3.333 -1.380 11.408 1.00 84.69 86 SER A CA 1
ATOM 658 C C . SER A 1 86 ? 2.636 -0.828 10.163 1.00 84.69 86 SER A C 1
ATOM 660 O O . SER A 1 86 ? 2.335 0.359 10.113 1.00 84.69 86 SER A O 1
ATOM 662 N N . LEU A 1 87 ? 2.299 -1.688 9.194 1.00 81.62 87 LEU A N 1
ATOM 663 C CA . LEU A 1 87 ? 1.567 -1.274 7.989 1.00 81.62 87 LEU A CA 1
ATOM 664 C C . LEU A 1 87 ? 0.176 -0.706 8.312 1.00 81.62 87 LEU A C 1
ATOM 666 O O . LEU A 1 87 ? -0.278 0.236 7.670 1.00 81.62 87 LEU A O 1
ATOM 670 N N . PHE A 1 88 ? -0.501 -1.270 9.312 1.00 88.88 88 PHE A N 1
ATOM 671 C CA . PHE A 1 88 ? -1.809 -0.812 9.771 1.00 88.88 88 PHE A CA 1
ATOM 672 C C . PHE A 1 88 ? -1.744 0.620 10.326 1.00 88.88 88 PHE A C 1
ATOM 674 O O . PHE A 1 88 ? -2.613 1.441 10.029 1.00 88.88 88 PHE A O 1
ATOM 681 N N . LEU A 1 89 ? -0.688 0.934 11.086 1.00 89.62 89 LEU A N 1
ATOM 682 C CA . LEU A 1 89 ? -0.416 2.285 11.586 1.00 89.62 89 LEU A CA 1
ATOM 683 C C . LEU A 1 89 ? -0.004 3.242 10.463 1.00 89.62 89 LEU A C 1
ATOM 685 O O . LEU A 1 89 ? -0.521 4.354 10.408 1.00 89.62 89 LEU A O 1
ATOM 689 N N . ALA A 1 90 ? 0.843 2.795 9.531 1.00 81.12 90 ALA A N 1
ATOM 690 C CA . ALA A 1 90 ? 1.304 3.587 8.388 1.00 81.12 90 ALA A CA 1
ATOM 691 C C . ALA A 1 90 ? 0.156 4.049 7.471 1.00 81.12 90 ALA A C 1
ATOM 693 O O . ALA A 1 90 ? 0.211 5.139 6.897 1.00 81.12 90 ALA A O 1
ATOM 694 N N . LYS A 1 91 ? -0.905 3.236 7.359 1.00 79.94 91 LYS A N 1
ATOM 695 C CA . LYS A 1 91 ? -2.148 3.576 6.642 1.00 79.94 91 LYS A CA 1
ATOM 696 C C . LYS A 1 91 ? -3.108 4.456 7.456 1.00 79.94 91 LYS A C 1
ATOM 698 O O . LYS A 1 91 ? -4.138 4.880 6.944 1.00 79.94 91 LYS A O 1
ATOM 703 N N . GLY A 1 92 ? -2.793 4.765 8.713 1.00 87.75 92 GLY A N 1
ATOM 704 C CA . GLY A 1 92 ? -3.621 5.620 9.565 1.00 87.75 92 GLY A CA 1
ATOM 705 C C . GLY A 1 92 ? -4.924 4.964 10.028 1.00 87.75 92 GLY A C 1
ATOM 706 O O . GLY A 1 92 ? -5.879 5.670 10.344 1.00 87.75 92 GLY A O 1
ATOM 707 N N . TYR A 1 93 ? -4.997 3.630 10.074 1.00 91.25 93 TYR A N 1
ATOM 708 C CA . TYR A 1 93 ? -6.180 2.916 10.576 1.00 91.25 93 TYR A CA 1
ATOM 709 C C . TYR A 1 93 ? -6.257 2.854 12.106 1.00 91.25 93 TYR A C 1
ATOM 711 O O . TYR A 1 93 ? -7.279 2.455 12.661 1.00 91.25 93 TYR A O 1
ATOM 719 N N . GLY A 1 94 ? -5.190 3.256 12.790 1.00 93.25 94 GLY A N 1
ATOM 720 C CA . GLY A 1 94 ? -5.111 3.333 14.240 1.00 93.25 94 GLY A CA 1
ATOM 721 C C . GLY A 1 94 ? -3.978 4.252 14.682 1.00 93.25 94 GLY A C 1
ATOM 722 O O . GLY A 1 94 ? -3.233 4.792 13.861 1.00 93.25 94 GLY A O 1
ATOM 723 N N . LYS A 1 95 ? -3.856 4.407 15.995 1.00 94.38 95 LYS A N 1
ATOM 724 C CA . LYS A 1 95 ? -2.770 5.105 16.684 1.00 94.38 95 LYS A CA 1
ATOM 725 C C . LYS A 1 95 ? -1.991 4.131 17.558 1.00 94.38 95 LYS A C 1
ATOM 727 O O . LYS A 1 95 ? -2.459 3.028 17.845 1.00 94.38 95 LYS A O 1
ATOM 732 N N . VAL A 1 96 ? -0.795 4.519 17.975 1.00 93.19 96 VAL A N 1
ATOM 733 C CA . VAL A 1 96 ? 0.049 3.663 18.810 1.00 93.19 96 VAL A CA 1
ATOM 734 C C . VAL A 1 96 ? -0.586 3.510 20.188 1.00 93.19 96 VAL A C 1
ATOM 736 O O . VAL A 1 96 ? -0.772 4.485 20.915 1.00 93.19 96 VAL A O 1
ATOM 739 N N . SER A 1 97 ? -0.872 2.266 20.570 1.00 89.12 97 SER A N 1
ATOM 740 C CA . SER A 1 97 ? -1.274 1.933 21.934 1.00 89.12 97 SER A CA 1
ATOM 741 C C . SER A 1 97 ? -0.039 1.716 22.799 1.00 89.12 97 SER A C 1
ATOM 743 O O . SER A 1 97 ? 0.846 0.937 22.447 1.00 89.12 97 SER A O 1
ATOM 745 N N . ARG A 1 98 ? 0.015 2.384 23.953 1.00 80.50 98 ARG A N 1
ATOM 746 C CA . ARG A 1 98 ? 1.117 2.253 24.925 1.00 80.50 98 ARG A CA 1
ATOM 747 C C . ARG A 1 98 ? 0.823 1.244 26.038 1.00 80.50 98 ARG A C 1
ATOM 749 O O . ARG A 1 98 ? 1.529 1.233 27.041 1.00 80.50 98 ARG A O 1
ATOM 756 N N . ARG A 1 99 ? -0.219 0.422 25.878 1.00 72.88 99 ARG A N 1
ATOM 757 C CA . ARG A 1 99 ? -0.596 -0.610 26.859 1.00 72.88 99 ARG A CA 1
ATOM 758 C C . ARG A 1 99 ? 0.432 -1.743 26.927 1.00 72.88 99 ARG A C 1
ATOM 760 O O . ARG A 1 99 ? 0.674 -2.275 28.005 1.00 72.88 99 ARG A O 1
ATOM 767 N N . ASP A 1 100 ? 1.080 -2.052 25.805 1.00 68.38 100 ASP A N 1
ATOM 768 C CA . ASP A 1 100 ? 1.995 -3.189 25.690 1.00 68.38 100 ASP A CA 1
ATOM 769 C C . ASP A 1 100 ? 3.441 -2.773 25.995 1.00 68.38 100 ASP A C 1
ATOM 771 O O . ASP A 1 100 ? 4.169 -2.281 25.131 1.00 68.38 100 ASP A O 1
ATOM 775 N N . THR A 1 101 ? 3.883 -2.982 27.237 1.00 62.69 101 THR A N 1
ATOM 776 C CA . THR A 1 101 ? 5.237 -2.613 27.699 1.00 62.69 101 THR A CA 1
ATOM 777 C C . THR A 1 101 ? 6.349 -3.500 27.130 1.00 62.69 101 THR A C 1
ATOM 779 O O . THR A 1 101 ? 7.515 -3.110 27.145 1.00 62.69 101 THR A O 1
ATOM 782 N N . SER A 1 102 ? 6.004 -4.679 26.607 1.00 67.31 102 SER A N 1
ATOM 783 C CA . SER A 1 102 ? 6.937 -5.660 26.038 1.00 67.31 102 SER A CA 1
ATOM 784 C C . SER A 1 102 ? 7.250 -5.433 24.553 1.00 67.31 102 SER A C 1
ATOM 786 O O . SER A 1 102 ? 8.144 -6.083 24.006 1.00 67.31 102 SER A O 1
ATOM 788 N N . LEU A 1 103 ? 6.541 -4.516 23.888 1.00 78.75 103 LEU A N 1
ATOM 789 C CA . LEU A 1 103 ? 6.689 -4.261 22.460 1.00 78.75 103 LEU A CA 1
ATOM 790 C C . LEU A 1 103 ? 7.682 -3.122 22.195 1.00 78.75 103 LEU A C 1
ATOM 792 O O . LEU A 1 103 ? 7.574 -2.030 22.749 1.00 78.75 103 LEU A O 1
ATOM 796 N N . ALA A 1 104 ? 8.629 -3.341 21.282 1.00 79.56 104 ALA A N 1
ATOM 797 C CA . ALA A 1 104 ? 9.503 -2.276 20.799 1.00 79.56 104 ALA A CA 1
ATOM 798 C C . ALA A 1 104 ? 8.711 -1.298 19.907 1.00 79.56 104 ALA A C 1
ATOM 800 O O . ALA A 1 104 ? 8.569 -1.506 18.702 1.00 79.56 104 ALA A O 1
ATOM 801 N N . LEU A 1 105 ? 8.198 -0.218 20.504 1.00 85.31 105 LEU A N 1
ATOM 802 C CA . LEU A 1 105 ? 7.314 0.745 19.833 1.00 85.31 105 LEU A CA 1
ATOM 803 C C . LEU A 1 105 ? 8.021 1.704 18.863 1.00 85.31 105 LEU A C 1
ATOM 805 O O . LEU A 1 105 ? 7.336 2.441 1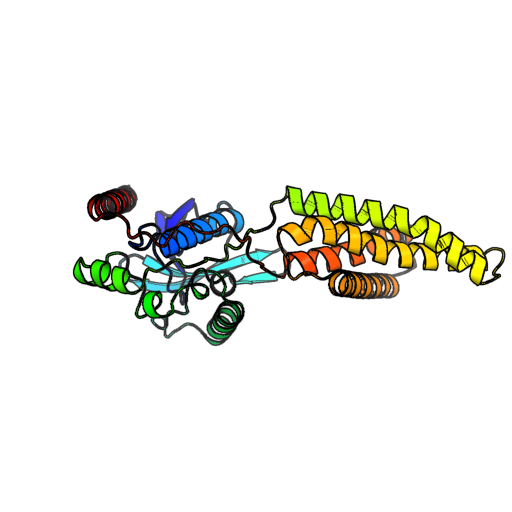8.163 1.00 85.31 105 LEU A O 1
ATOM 809 N N . GLY A 1 106 ? 9.359 1.713 18.788 1.00 84.62 106 GLY A N 1
ATOM 810 C CA . GLY A 1 106 ? 10.115 2.680 17.973 1.00 84.62 106 GLY A CA 1
ATOM 811 C C . GLY A 1 106 ? 9.627 2.752 16.523 1.00 84.62 106 GLY A C 1
ATOM 812 O O . GLY A 1 106 ? 9.202 3.809 16.066 1.00 84.62 106 GLY A O 1
ATOM 813 N N . LYS A 1 107 ? 9.544 1.597 15.853 1.00 83.25 107 LYS A N 1
ATOM 814 C CA . LYS A 1 107 ? 9.015 1.511 14.485 1.00 83.25 107 LYS A CA 1
ATOM 815 C C . LYS A 1 107 ? 7.545 1.934 14.396 1.00 83.25 107 LYS A C 1
ATOM 817 O O . LYS A 1 107 ? 7.132 2.531 13.420 1.00 83.25 107 LYS A O 1
ATOM 822 N N . PHE A 1 108 ? 6.732 1.645 15.408 1.00 90.69 108 PHE A N 1
ATOM 823 C CA . PHE A 1 108 ? 5.301 1.971 15.383 1.00 90.69 108 PHE A CA 1
ATOM 824 C C . PHE A 1 108 ? 5.080 3.483 15.480 1.00 90.69 108 PHE A C 1
ATOM 826 O O . PHE A 1 108 ? 4.201 4.021 14.814 1.00 90.69 108 PHE A O 1
ATOM 833 N N . ILE A 1 109 ? 5.910 4.161 16.274 1.00 90.44 109 ILE A N 1
ATOM 834 C CA . ILE A 1 109 ? 5.915 5.619 16.403 1.00 90.44 109 ILE A CA 1
ATOM 835 C C . ILE A 1 109 ? 6.356 6.273 15.089 1.00 90.44 109 ILE A C 1
ATOM 837 O O . ILE A 1 109 ? 5.772 7.276 14.691 1.00 90.44 109 ILE A O 1
ATOM 841 N N . GLU A 1 110 ? 7.354 5.714 14.399 1.00 82.38 110 GLU A N 1
ATOM 842 C CA . GLU A 1 110 ? 7.767 6.189 13.070 1.00 82.38 110 GLU A CA 1
ATOM 843 C C . GLU A 1 110 ? 6.613 6.113 12.060 1.00 82.38 110 GLU A C 1
ATOM 845 O O . GLU A 1 110 ? 6.297 7.116 11.420 1.00 82.38 110 GLU A O 1
ATOM 850 N N . GLU A 1 111 ? 5.931 4.967 11.978 1.00 83.56 111 GLU A N 1
ATOM 851 C CA . GLU A 1 111 ? 4.799 4.766 11.060 1.00 83.56 111 GLU A CA 1
ATOM 852 C C . GLU A 1 111 ? 3.582 5.635 11.424 1.00 83.56 111 GLU A C 1
ATOM 854 O O . GLU A 1 111 ? 2.901 6.163 10.545 1.00 83.56 111 GLU A O 1
ATOM 859 N N . GLU A 1 112 ? 3.314 5.839 12.717 1.00 90.12 112 GLU A N 1
ATOM 860 C CA . GLU A 1 112 ? 2.281 6.773 13.174 1.00 90.12 112 GLU A CA 1
ATOM 861 C C . GLU A 1 112 ? 2.615 8.216 12.789 1.00 90.12 112 GLU A C 1
ATOM 863 O O . GLU A 1 112 ? 1.750 8.936 12.290 1.00 90.12 112 GLU A O 1
ATOM 868 N N . ASN A 1 113 ? 3.857 8.655 13.016 1.00 81.88 113 ASN A N 1
ATOM 869 C CA . ASN A 1 113 ? 4.296 10.003 12.664 1.00 81.88 113 ASN A CA 1
ATOM 870 C C . ASN A 1 113 ? 4.213 10.229 11.156 1.00 81.88 113 ASN A C 1
ATOM 872 O O . ASN A 1 113 ? 3.778 11.298 10.731 1.00 81.88 113 ASN A O 1
ATOM 876 N N . PHE A 1 114 ? 4.565 9.216 10.364 1.00 77.44 114 PHE A N 1
ATOM 877 C CA . PHE A 1 114 ? 4.356 9.214 8.925 1.00 77.44 114 PHE A CA 1
ATOM 878 C C . PHE A 1 114 ? 2.866 9.395 8.598 1.00 77.44 114 PHE A C 1
ATOM 880 O O . PHE A 1 114 ? 2.489 10.380 7.965 1.00 77.44 114 PHE A O 1
ATOM 887 N N . ALA A 1 115 ? 1.981 8.539 9.111 1.00 79.94 115 ALA A N 1
ATOM 888 C CA . ALA A 1 115 ? 0.543 8.663 8.870 1.00 79.94 115 ALA A CA 1
ATOM 889 C C . ALA A 1 115 ? -0.028 10.029 9.301 1.00 79.94 115 ALA A C 1
ATOM 891 O O . ALA A 1 115 ? -0.861 10.602 8.596 1.00 79.94 115 ALA A O 1
ATOM 892 N N . ARG A 1 116 ? 0.461 10.591 10.413 1.00 83.88 116 ARG A N 1
ATOM 893 C CA . ARG A 1 116 ? 0.076 11.916 10.917 1.00 83.88 116 ARG A CA 1
ATOM 894 C C . ARG A 1 116 ? 0.556 13.046 10.011 1.00 83.88 116 ARG A C 1
ATOM 896 O O . ARG A 1 116 ? -0.229 13.938 9.697 1.00 83.88 116 ARG A O 1
ATOM 903 N N . GLN A 1 117 ? 1.817 13.011 9.579 1.00 74.69 117 GLN A N 1
ATOM 904 C CA . GLN A 1 117 ? 2.404 14.008 8.679 1.00 74.69 117 GLN A CA 1
ATOM 905 C C . GLN A 1 117 ? 1.624 14.096 7.363 1.00 74.69 117 GLN A C 1
ATOM 907 O O . GLN A 1 117 ? 1.384 15.193 6.862 1.00 74.69 117 GLN A O 1
ATOM 912 N N . PHE A 1 118 ? 1.185 12.948 6.846 1.00 68.31 118 PHE A N 1
ATOM 913 C CA . PHE A 1 118 ? 0.432 12.842 5.598 1.00 68.31 118 PHE A CA 1
ATOM 914 C C . PHE A 1 118 ? -1.096 12.856 5.790 1.00 68.31 118 PHE A C 1
ATOM 916 O O . PHE A 1 118 ? -1.826 12.634 4.829 1.00 68.31 118 PHE A O 1
ATOM 923 N N . LYS A 1 119 ? -1.599 13.130 7.007 1.00 75.00 119 LYS A N 1
ATOM 924 C CA . LYS A 1 119 ? -3.039 13.175 7.339 1.00 75.00 119 LYS A CA 1
ATOM 925 C C . LYS A 1 119 ? -3.821 11.942 6.855 1.00 75.00 119 LYS A C 1
ATOM 927 O O . LYS A 1 119 ? -4.917 12.063 6.315 1.00 75.00 119 LYS A O 1
ATOM 932 N N . LYS A 1 120 ? -3.258 10.746 7.034 1.00 74.88 120 LYS A N 1
ATOM 933 C CA . LYS A 1 120 ? -3.864 9.481 6.596 1.00 74.88 120 LYS A CA 1
ATOM 934 C C . LYS A 1 120 ? -4.924 8.974 7.574 1.00 74.88 120 LYS A C 1
ATOM 936 O O . LYS A 1 120 ? -4.714 9.009 8.787 1.00 74.88 120 LYS A O 1
ATOM 941 N N . GLY A 1 121 ? -6.022 8.427 7.047 1.00 81.75 121 GLY A N 1
ATOM 942 C CA . GLY A 1 121 ? -7.047 7.730 7.830 1.00 81.75 121 GLY A CA 1
ATOM 943 C C . GLY A 1 121 ? -7.581 8.579 8.985 1.00 81.75 121 GLY A C 1
ATOM 944 O O . GLY A 1 121 ? -8.106 9.671 8.767 1.00 81.75 121 GLY A O 1
ATOM 945 N N . ILE A 1 122 ? -7.419 8.101 10.223 1.00 87.50 122 ILE A N 1
ATOM 946 C CA . ILE A 1 122 ? -7.877 8.825 11.418 1.00 87.50 122 ILE A CA 1
ATOM 947 C C . ILE A 1 122 ? -7.207 10.200 11.562 1.00 87.50 122 ILE A C 1
ATOM 949 O O . ILE A 1 122 ? -7.823 11.115 12.092 1.00 87.50 122 ILE A O 1
ATOM 953 N N . TRP A 1 123 ? -5.988 10.383 11.042 1.00 86.75 123 TRP A N 1
ATOM 954 C CA . TRP A 1 123 ? -5.228 11.634 11.151 1.00 86.75 123 TRP A CA 1
ATOM 955 C C . TRP A 1 123 ? -5.717 12.747 10.214 1.00 86.75 123 TRP A C 1
ATOM 957 O O . TRP A 1 123 ? -5.221 13.870 10.294 1.00 86.75 123 TRP A O 1
ATOM 967 N N . ALA A 1 124 ? -6.685 12.459 9.338 1.00 81.06 124 ALA A N 1
ATOM 968 C CA . ALA A 1 124 ? -7.415 13.479 8.584 1.00 81.06 124 ALA A CA 1
ATOM 969 C C . ALA A 1 124 ? -8.489 14.191 9.430 1.00 81.06 124 ALA A C 1
ATOM 971 O O . ALA A 1 124 ? -9.002 15.232 9.018 1.00 81.06 124 ALA A O 1
ATOM 972 N N . LEU A 1 125 ? -8.864 13.611 10.574 1.00 81.06 125 LEU A N 1
ATOM 973 C CA . LEU A 1 125 ? -9.955 14.083 11.423 1.00 81.06 125 LEU A CA 1
ATOM 974 C C . LEU A 1 125 ? -9.497 15.155 12.416 1.00 81.06 125 LEU A C 1
ATOM 976 O O . LEU A 1 125 ? -8.303 15.377 12.619 1.00 81.06 125 LEU A O 1
ATOM 980 N N . ASP A 1 126 ? -10.474 15.794 13.064 1.00 80.50 126 ASP A N 1
ATOM 981 C CA . ASP A 1 126 ? -10.215 16.692 14.187 1.00 80.50 126 ASP A CA 1
ATOM 982 C C . ASP A 1 126 ? -9.447 15.938 15.296 1.00 80.50 126 ASP A C 1
ATOM 984 O O . ASP A 1 126 ? -9.913 14.883 15.744 1.00 80.50 126 ASP A O 1
ATOM 988 N N . PRO A 1 127 ? -8.290 16.450 15.761 1.00 83.38 127 PRO A N 1
ATOM 989 C CA . PRO A 1 127 ? -7.536 15.857 16.861 1.00 83.38 127 PRO A CA 1
ATOM 990 C C . PRO A 1 127 ? -8.358 15.604 18.132 1.00 83.38 127 PRO A C 1
ATOM 992 O O . PRO A 1 127 ? -8.043 14.666 18.864 1.00 83.38 127 PRO A O 1
ATOM 995 N N . ALA A 1 128 ? -9.412 16.387 18.387 1.00 81.75 128 ALA A N 1
ATOM 996 C CA . ALA A 1 128 ? -10.316 16.181 19.516 1.00 81.75 128 ALA A CA 1
ATOM 997 C C . ALA A 1 128 ? -11.046 14.828 19.435 1.00 81.75 128 ALA A C 1
ATOM 999 O O . ALA A 1 128 ? -11.188 14.144 20.445 1.00 81.75 128 ALA A O 1
ATOM 1000 N N . LEU A 1 129 ? -11.405 14.368 18.229 1.00 80.81 129 LEU A N 1
ATOM 1001 C CA . LEU A 1 129 ? -12.010 13.044 18.013 1.00 80.81 129 LEU A CA 1
ATOM 1002 C C . LEU A 1 129 ? -11.022 11.892 18.239 1.00 80.81 129 LEU A C 1
ATOM 1004 O O . LEU A 1 129 ? -11.423 10.737 18.373 1.00 80.81 129 LEU A O 1
ATOM 1008 N N . LEU A 1 130 ? -9.724 12.197 18.239 1.00 86.38 130 LEU A N 1
ATOM 1009 C CA . LEU A 1 130 ? -8.643 11.238 18.448 1.00 86.38 130 LEU A CA 1
ATOM 1010 C C . LEU A 1 130 ? -8.129 11.255 19.891 1.00 86.38 130 LEU A C 1
ATOM 1012 O O . LEU A 1 130 ? -7.229 10.472 20.217 1.00 86.38 130 LEU A O 1
ATOM 1016 N N . ALA A 1 131 ? -8.664 12.132 20.742 1.00 83.00 131 ALA A N 1
ATOM 1017 C CA . ALA A 1 131 ? -8.281 12.229 22.139 1.00 83.00 131 ALA A CA 1
ATOM 1018 C C . ALA A 1 131 ? -8.700 10.969 22.917 1.00 83.00 131 ALA A C 1
ATOM 1020 O O . ALA A 1 131 ? -9.706 10.327 22.621 1.00 83.00 131 ALA A O 1
ATOM 1021 N N . GLY A 1 132 ? -7.903 10.595 23.918 1.00 84.69 132 GLY A N 1
ATOM 1022 C CA . GLY A 1 132 ? -8.160 9.403 24.735 1.00 84.69 132 GLY A CA 1
ATOM 1023 C C . GLY A 1 132 ? -7.879 8.085 24.009 1.00 84.69 132 GLY A C 1
ATOM 1024 O O . GLY A 1 132 ? -7.159 8.059 23.017 1.00 84.69 132 GLY A O 1
ATOM 1025 N N . GLU A 1 133 ? -8.412 6.976 24.515 1.00 85.69 133 GLU A N 1
ATOM 1026 C CA . GLU A 1 133 ? -8.325 5.655 23.873 1.00 85.69 133 GLU A CA 1
ATOM 1027 C C . GLU A 1 133 ? -9.610 5.341 23.104 1.00 85.69 133 GLU A C 1
ATOM 1029 O O . GLU A 1 133 ? -10.701 5.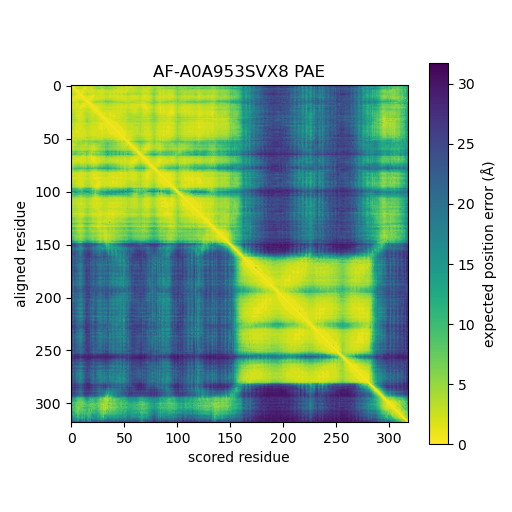725 23.536 1.00 85.69 133 GLU A O 1
ATOM 1034 N N . PHE A 1 134 ? -9.506 4.607 21.995 1.00 87.38 134 PHE A N 1
ATOM 1035 C CA . PHE A 1 134 ? -10.696 4.097 21.324 1.00 87.38 134 PHE A CA 1
ATOM 1036 C C . PHE A 1 134 ? -11.342 2.990 22.157 1.00 87.38 134 PHE A C 1
ATOM 1038 O O . PHE A 1 134 ? -10.716 2.000 22.548 1.00 87.38 134 PHE A O 1
ATOM 1045 N N . LYS A 1 135 ? -12.635 3.169 22.433 1.00 82.12 135 LYS A N 1
ATOM 1046 C CA . LYS A 1 135 ? -13.427 2.256 23.253 1.00 82.12 135 LYS A CA 1
ATOM 1047 C C . LYS A 1 135 ? -14.377 1.457 22.374 1.00 82.12 135 LYS A C 1
ATOM 1049 O O . LYS A 1 135 ? -14.799 1.881 21.299 1.00 82.12 135 LYS A O 1
ATOM 1054 N N . ARG A 1 136 ? -14.747 0.272 22.859 1.00 70.31 136 ARG A N 1
ATOM 1055 C CA . ARG A 1 136 ? -15.811 -0.529 22.234 1.00 70.31 136 ARG A CA 1
ATOM 1056 C C . ARG A 1 136 ? -17.187 0.083 22.457 1.00 70.31 136 ARG A C 1
ATOM 1058 O O . ARG A 1 136 ? -18.053 -0.031 21.598 1.00 70.31 136 ARG A O 1
ATOM 1065 N N . GLU A 1 137 ? -17.371 0.693 23.620 1.00 77.81 137 GLU A N 1
ATOM 1066 C CA . GLU A 1 137 ? -18.622 1.287 24.068 1.00 77.81 137 GLU A CA 1
ATOM 1067 C C . GLU A 1 137 ? -18.324 2.684 24.597 1.00 77.81 137 GLU A C 1
ATOM 1069 O O . GLU A 1 137 ? -17.317 2.889 25.276 1.00 77.81 137 GLU A O 1
ATOM 1074 N N . TYR A 1 138 ? -19.204 3.616 24.252 1.00 82.00 138 TYR A N 1
ATOM 1075 C CA . TYR A 1 138 ? -19.149 5.009 24.668 1.00 82.00 138 TYR A CA 1
ATOM 1076 C C . TYR A 1 138 ? -20.395 5.315 25.491 1.00 82.00 138 TYR A C 1
ATOM 1078 O O . TYR A 1 138 ? -21.470 4.777 25.201 1.00 82.00 138 TYR A O 1
ATOM 1086 N N . THR A 1 139 ? -20.249 6.141 26.521 1.00 82.75 139 THR A N 1
ATOM 1087 C CA . THR A 1 139 ? -21.382 6.630 27.312 1.00 82.75 139 THR A CA 1
ATOM 1088 C C . THR A 1 139 ? -22.175 7.673 26.526 1.00 82.75 139 THR A C 1
ATOM 1090 O O . THR A 1 139 ? -21.689 8.239 25.546 1.00 82.75 139 THR A O 1
ATOM 1093 N N . ASP A 1 140 ? -23.410 7.950 26.952 1.00 79.25 140 ASP A N 1
ATOM 1094 C CA . ASP A 1 140 ? -24.224 8.988 26.311 1.00 79.25 140 ASP A CA 1
ATOM 1095 C C . ASP A 1 140 ? -23.556 10.370 26.393 1.00 79.25 140 ASP A C 1
ATOM 1097 O O . ASP A 1 140 ? -23.595 11.117 25.417 1.00 79.25 140 ASP A O 1
ATOM 1101 N N . ASP A 1 141 ? -22.876 10.669 27.503 1.00 82.31 141 ASP A N 1
ATOM 1102 C CA . ASP A 1 141 ? -22.134 11.920 27.690 1.00 82.31 141 ASP A CA 1
ATOM 1103 C C . ASP A 1 141 ? -20.969 12.046 26.693 1.00 82.31 141 ASP A C 1
ATOM 1105 O O . ASP A 1 141 ? -20.821 13.083 26.049 1.00 82.31 141 ASP A O 1
ATOM 1109 N N . GLU A 1 142 ? -20.201 10.971 26.474 1.00 82.06 142 GLU A N 1
ATOM 1110 C CA . GLU A 1 142 ? -19.115 10.942 25.477 1.00 82.06 142 GLU A CA 1
ATOM 1111 C C . GLU A 1 142 ? -19.659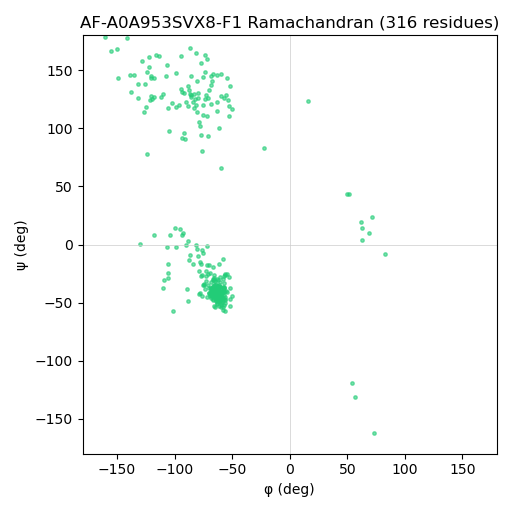 11.109 24.047 1.00 82.06 142 GLU A C 1
ATOM 1113 O O . GLU A 1 142 ? -19.075 11.798 23.211 1.00 82.06 142 GLU A O 1
ATOM 1118 N N . ILE A 1 143 ? -20.817 10.507 23.749 1.00 78.75 143 ILE A N 1
ATOM 1119 C CA . ILE A 1 143 ? -21.481 10.655 22.445 1.00 78.75 143 ILE A CA 1
ATOM 1120 C C . ILE A 1 143 ? -21.953 12.098 22.220 1.00 78.75 143 ILE A C 1
ATOM 1122 O O . ILE A 1 143 ? -21.946 12.574 21.080 1.00 78.75 143 ILE A O 1
ATOM 1126 N N . ILE A 1 144 ? -22.385 12.786 23.279 1.00 77.94 144 ILE A N 1
ATOM 1127 C CA . ILE A 1 144 ? -22.765 14.200 23.225 1.00 77.94 144 ILE A CA 1
ATOM 1128 C C . ILE A 1 144 ? -21.528 15.072 23.000 1.00 77.94 144 ILE A C 1
ATOM 1130 O O . ILE A 1 144 ? -21.577 15.921 22.115 1.00 77.94 144 ILE A O 1
ATOM 1134 N N . GLU A 1 145 ? -20.423 14.822 23.704 1.00 79.44 145 GLU A N 1
ATOM 1135 C CA . GLU A 1 145 ? -19.156 15.550 23.533 1.00 79.44 145 GLU A CA 1
ATOM 1136 C C . GLU A 1 145 ? -18.644 15.469 22.087 1.00 79.44 145 GLU A C 1
ATOM 1138 O O . GLU A 1 145 ? -18.267 16.479 21.491 1.00 79.44 145 GLU A O 1
ATOM 1143 N N . PHE A 1 146 ? -18.754 14.302 21.439 1.00 77.00 146 PHE A N 1
ATOM 1144 C CA . PHE A 1 146 ? -18.401 14.185 20.022 1.00 77.00 146 PHE A CA 1
ATOM 1145 C C . PHE A 1 146 ? -19.199 15.133 19.117 1.00 77.00 146 PHE A C 1
ATOM 1147 O O . PHE A 1 146 ? -18.664 15.561 18.095 1.00 77.00 146 PHE A O 1
ATOM 1154 N N . ARG A 1 147 ? -20.444 15.503 19.465 1.00 70.19 147 ARG A N 1
ATOM 1155 C CA . ARG A 1 147 ? -21.265 16.424 18.648 1.00 70.19 147 ARG A CA 1
ATOM 1156 C C . ARG A 1 147 ? -20.658 17.811 18.545 1.00 70.19 147 ARG A C 1
ATOM 1158 O O . ARG A 1 147 ? -20.871 18.474 17.532 1.00 70.19 147 ARG A O 1
ATOM 1165 N N . GLU A 1 148 ? -19.920 18.237 19.562 1.00 71.56 148 GLU A N 1
ATOM 1166 C CA . GLU A 1 148 ? -19.289 19.558 19.601 1.00 71.56 148 GLU A CA 1
ATOM 1167 C C . GLU A 1 148 ? -18.094 19.651 18.642 1.00 71.56 148 GLU A C 1
ATOM 1169 O O . GLU A 1 148 ? -17.766 20.733 18.160 1.00 71.56 148 GLU A O 1
ATOM 1174 N N . HIS A 1 149 ? -17.505 18.502 18.295 1.00 67.38 149 HIS A N 1
ATOM 1175 C CA . HIS A 1 149 ? -16.336 18.380 17.420 1.00 67.38 149 HIS A CA 1
ATOM 1176 C C . HIS A 1 149 ? -16.666 17.837 16.020 1.00 67.38 149 HIS A C 1
ATOM 1178 O O . HIS A 1 149 ? -15.792 17.730 15.159 1.00 67.38 149 HIS A O 1
ATOM 1184 N N . THR A 1 150 ? -17.929 17.492 15.755 1.00 59.22 150 THR A N 1
ATOM 1185 C CA . THR A 1 150 ? -18.373 17.057 14.427 1.00 59.22 150 THR A CA 1
ATOM 1186 C C . THR A 1 150 ? -18.866 18.227 13.581 1.00 59.22 150 THR A C 1
ATOM 1188 O O . THR A 1 150 ? -20.056 18.537 13.548 1.00 59.22 150 THR A O 1
ATOM 1191 N N . THR A 1 151 ? -17.958 18.831 12.822 1.00 54.16 151 THR A N 1
ATOM 1192 C CA . THR A 1 151 ? -18.273 19.669 11.652 1.00 54.16 151 THR A CA 1
ATOM 1193 C C . THR A 1 151 ? -17.531 19.121 10.436 1.00 54.16 151 THR A C 1
ATOM 1195 O O . THR A 1 151 ? -16.473 18.522 10.601 1.00 54.16 151 THR A O 1
ATOM 1198 N N . ASP A 1 152 ? -18.123 19.262 9.240 1.00 49.75 152 ASP A N 1
ATOM 1199 C CA . ASP A 1 152 ? -17.725 18.676 7.941 1.00 49.75 152 ASP A CA 1
ATOM 1200 C C . ASP A 1 152 ? -16.245 18.258 7.817 1.00 49.75 152 ASP A C 1
ATOM 1202 O O . ASP A 1 152 ? -15.404 18.966 7.258 1.00 49.75 152 ASP A O 1
ATOM 1206 N N . ALA A 1 153 ? -15.928 17.060 8.314 1.00 49.06 153 ALA A N 1
ATOM 1207 C CA . ALA A 1 153 ? -14.600 16.486 8.200 1.00 49.06 153 ALA A CA 1
ATOM 1208 C C . ALA A 1 153 ? -14.456 15.871 6.805 1.00 49.06 153 ALA A C 1
ATOM 1210 O O . ALA A 1 153 ? -15.131 14.898 6.465 1.00 49.06 153 ALA A O 1
ATOM 1211 N N . ARG A 1 154 ? -13.568 16.439 5.984 1.00 45.62 154 ARG A N 1
ATOM 1212 C CA . ARG A 1 154 ? -13.159 15.825 4.717 1.00 45.62 154 ARG A CA 1
ATOM 1213 C C . ARG A 1 154 ? -12.185 14.697 5.022 1.00 45.62 154 ARG A C 1
ATOM 1215 O O . ARG A 1 154 ? -10.991 14.934 5.180 1.00 45.62 154 ARG A O 1
ATOM 1222 N N . ILE A 1 155 ? -12.706 13.482 5.126 1.00 47.66 155 ILE A N 1
ATOM 1223 C CA . ILE A 1 155 ? -11.871 12.289 5.255 1.00 47.66 155 ILE A CA 1
ATOM 1224 C C . ILE A 1 155 ? -11.276 11.994 3.889 1.00 47.66 155 ILE A C 1
ATOM 1226 O O . ILE A 1 155 ? -11.993 11.790 2.915 1.00 47.66 155 ILE A O 1
ATOM 1230 N N . LEU A 1 156 ? -9.954 12.002 3.834 1.00 47.12 156 LEU A N 1
ATOM 1231 C CA . LEU A 1 156 ? -9.185 11.518 2.703 1.00 47.12 156 LEU A CA 1
ATOM 1232 C C . LEU A 1 156 ? -9.157 9.984 2.815 1.00 47.12 156 LEU A C 1
ATOM 1234 O O . LEU A 1 156 ? -8.508 9.430 3.703 1.00 47.12 156 LEU A O 1
ATOM 1238 N N . PHE A 1 157 ? -9.931 9.302 1.969 1.00 47.28 157 PHE A N 1
ATOM 1239 C CA . PHE A 1 157 ? -10.041 7.846 1.971 1.00 47.28 157 PHE A CA 1
ATOM 1240 C C . PHE A 1 157 ? -8.931 7.236 1.126 1.00 47.28 157 PHE A C 1
ATOM 1242 O O . PHE A 1 157 ? -8.777 7.602 -0.027 1.00 47.28 157 PHE A O 1
ATOM 1249 N N . LEU A 1 158 ? -8.165 6.295 1.669 1.00 46.75 158 LEU A N 1
ATOM 1250 C CA . LEU A 1 158 ? -7.112 5.611 0.917 1.00 46.75 158 LEU A CA 1
ATOM 1251 C C . LEU A 1 158 ? -7.763 4.555 0.009 1.00 46.75 158 LEU A C 1
ATOM 1253 O O . LEU A 1 158 ? -8.186 3.507 0.499 1.00 46.75 158 LEU A O 1
ATOM 1257 N N . GLU A 1 159 ? -7.897 4.843 -1.289 1.00 45.66 159 GLU A N 1
ATOM 1258 C CA . GLU A 1 159 ? -8.207 3.810 -2.283 1.00 45.66 159 GLU A CA 1
ATOM 1259 C C . GLU A 1 159 ? -6.920 3.015 -2.516 1.00 45.66 159 GLU A C 1
ATOM 1261 O O . GLU A 1 159 ? -5.941 3.545 -3.036 1.00 45.66 159 GLU A O 1
ATOM 1266 N N . ASP A 1 160 ? -6.902 1.749 -2.092 1.00 50.78 160 ASP A N 1
ATOM 1267 C CA . ASP A 1 160 ? -5.883 0.825 -2.581 1.00 50.78 160 ASP A CA 1
ATOM 1268 C C . ASP A 1 160 ? -6.203 0.534 -4.063 1.00 50.78 160 ASP A C 1
ATOM 1270 O O . ASP A 1 160 ? -7.363 0.251 -4.376 1.00 50.78 160 ASP A O 1
ATOM 1274 N N . PRO A 1 161 ? -5.219 0.585 -4.976 1.00 53.72 161 PRO A N 1
ATOM 1275 C CA . PRO A 1 161 ? -5.426 0.260 -6.385 1.00 53.72 161 PRO A CA 1
ATOM 1276 C C . PRO A 1 161 ? -5.920 -1.186 -6.515 1.00 53.72 161 PRO A C 1
ATOM 1278 O O . PRO A 1 161 ? -5.306 -2.122 -5.983 1.00 53.72 161 PRO A O 1
ATOM 1281 N N . ASP A 1 162 ? -7.030 -1.392 -7.226 1.00 57.69 162 ASP A N 1
ATOM 1282 C CA . ASP A 1 162 ? -7.528 -2.737 -7.490 1.00 57.69 162 ASP A CA 1
ATOM 1283 C C . ASP A 1 162 ? -6.611 -3.440 -8.506 1.00 57.69 162 ASP A C 1
ATOM 1285 O O . ASP A 1 162 ? -5.887 -2.824 -9.290 1.00 57.69 162 ASP A O 1
ATOM 1289 N N . ALA A 1 163 ? -6.651 -4.776 -8.548 1.00 56.91 163 ALA A N 1
ATOM 1290 C CA . ALA A 1 163 ? -5.809 -5.559 -9.462 1.00 56.91 163 ALA A CA 1
ATOM 1291 C C . ALA A 1 163 ? -5.994 -5.175 -10.947 1.00 56.91 163 ALA A C 1
ATOM 1293 O O . ALA A 1 163 ? -5.081 -5.365 -11.748 1.00 56.91 163 ALA A O 1
ATOM 1294 N N . LEU A 1 164 ? -7.160 -4.637 -11.319 1.00 62.09 164 LEU A N 1
ATOM 1295 C CA . LEU A 1 164 ? -7.434 -4.139 -12.669 1.00 62.09 164 LEU A CA 1
ATOM 1296 C C . LEU A 1 164 ? -6.710 -2.822 -12.974 1.00 62.09 164 LEU A C 1
ATOM 1298 O O . LEU A 1 164 ? -6.312 -2.617 -14.120 1.00 62.09 164 LEU A O 1
ATOM 1302 N N . ASP A 1 165 ? -6.492 -1.974 -11.971 1.00 63.50 165 ASP A N 1
ATOM 1303 C CA . ASP A 1 165 ? -5.804 -0.694 -12.133 1.00 63.50 165 ASP A CA 1
ATOM 1304 C C . ASP A 1 165 ? -4.311 -0.928 -12.378 1.00 63.50 165 ASP A C 1
ATOM 1306 O O . ASP A 1 165 ? -3.771 -0.440 -13.370 1.00 63.50 165 ASP A O 1
ATOM 1310 N N . ILE A 1 166 ? -3.691 -1.821 -11.598 1.00 70.31 166 ILE A N 1
ATOM 1311 C CA . ILE A 1 166 ? -2.301 -2.264 -11.812 1.00 70.31 166 ILE A CA 1
ATOM 1312 C C . ILE A 1 166 ? -2.141 -2.914 -13.196 1.00 70.31 166 ILE A C 1
ATOM 1314 O O . ILE A 1 166 ? -1.165 -2.673 -13.905 1.00 70.31 166 ILE A O 1
ATOM 1318 N N . VAL A 1 167 ? -3.108 -3.731 -13.628 1.00 72.44 167 VAL A N 1
ATOM 1319 C CA . VAL A 1 167 ? -3.089 -4.317 -14.979 1.00 72.44 167 VAL A CA 1
ATOM 1320 C C . VAL A 1 167 ? -3.187 -3.230 -16.053 1.00 72.44 167 VAL A C 1
ATOM 1322 O O . VAL A 1 167 ? -2.492 -3.313 -17.066 1.00 72.44 167 VAL A O 1
ATOM 1325 N N . SER A 1 168 ? -4.004 -2.196 -15.840 1.00 70.62 168 SER A N 1
ATOM 1326 C CA . SER A 1 168 ? -4.115 -1.071 -16.770 1.00 70.62 168 SER A CA 1
ATOM 1327 C C . SER A 1 168 ? -2.824 -0.250 -16.844 1.00 70.62 168 SER A C 1
ATOM 1329 O O . SER A 1 168 ? -2.407 0.091 -17.948 1.00 70.62 168 SER A O 1
ATOM 1331 N N . GLU A 1 169 ? -2.142 -0.023 -15.717 1.00 78.94 169 GLU A N 1
ATOM 1332 C CA . GLU A 1 169 ? -0.827 0.628 -15.647 1.00 78.94 169 GLU A CA 1
ATOM 1333 C C . GLU A 1 169 ? 0.228 -0.155 -16.428 1.00 78.94 169 GLU A C 1
ATOM 1335 O O . GLU A 1 169 ? 0.985 0.430 -17.200 1.00 78.94 169 GLU A O 1
ATOM 1340 N N . ILE A 1 170 ? 0.243 -1.485 -16.300 1.00 84.12 170 ILE A N 1
ATOM 1341 C CA . ILE A 1 170 ? 1.162 -2.349 -17.051 1.00 84.12 170 ILE A CA 1
ATOM 1342 C C . ILE A 1 170 ? 0.880 -2.262 -18.555 1.00 84.12 170 ILE A C 1
ATOM 1344 O O . ILE A 1 170 ? 1.807 -2.087 -19.346 1.00 84.12 170 ILE A O 1
ATOM 1348 N N . ILE A 1 171 ? -0.387 -2.386 -18.966 1.00 86.50 171 ILE A N 1
ATOM 1349 C CA . ILE A 1 171 ? -0.768 -2.385 -20.386 1.00 86.50 171 ILE A CA 1
ATOM 1350 C C . ILE A 1 171 ? -0.501 -1.016 -21.017 1.00 86.50 171 ILE A C 1
ATOM 1352 O O . ILE A 1 171 ? 0.100 -0.939 -22.090 1.00 86.50 171 ILE A O 1
ATOM 1356 N N . LEU A 1 172 ? -0.931 0.064 -20.361 1.00 85.50 172 LEU A N 1
ATOM 1357 C CA . LEU A 1 172 ? -0.757 1.425 -20.858 1.00 85.50 172 LEU A CA 1
ATOM 1358 C C . LEU A 1 172 ? 0.703 1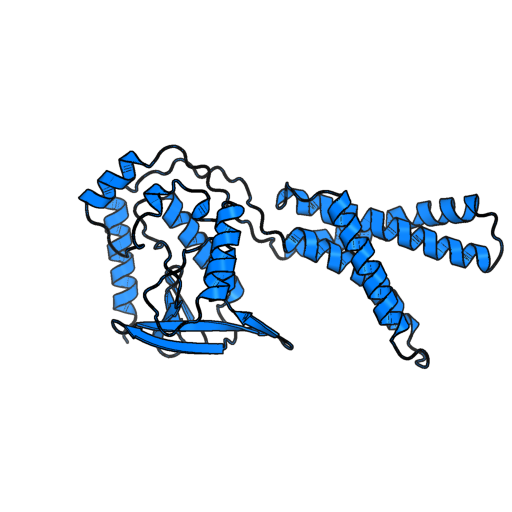.860 -20.800 1.00 85.50 172 LEU A C 1
ATOM 1360 O O . LEU A 1 172 ? 1.180 2.441 -21.771 1.00 85.50 172 LEU A O 1
ATOM 1364 N N . GLY A 1 173 ? 1.425 1.542 -19.725 1.00 87.62 173 GLY A N 1
ATOM 1365 C CA . GLY A 1 173 ? 2.854 1.814 -19.597 1.00 87.62 173 GLY A CA 1
ATOM 1366 C C . GLY A 1 173 ? 3.668 1.095 -20.673 1.00 87.62 173 GLY A C 1
ATOM 1367 O O . GLY A 1 173 ? 4.383 1.731 -21.445 1.00 87.62 173 GLY A O 1
ATOM 1368 N N . ALA A 1 174 ? 3.503 -0.222 -20.820 1.00 90.19 174 ALA A N 1
ATOM 1369 C CA . ALA A 1 174 ? 4.219 -0.975 -21.851 1.00 90.19 174 ALA A CA 1
ATOM 1370 C C . ALA A 1 174 ? 3.832 -0.536 -23.275 1.00 90.19 174 ALA A C 1
ATOM 1372 O O . ALA A 1 174 ? 4.698 -0.408 -24.148 1.00 90.19 174 ALA A O 1
ATOM 1373 N N . GLY A 1 175 ? 2.541 -0.283 -23.512 1.00 90.00 175 GLY A N 1
ATOM 1374 C CA . GLY A 1 175 ? 2.019 0.157 -24.802 1.00 90.00 175 GLY A CA 1
ATOM 1375 C C . GLY A 1 175 ? 2.543 1.533 -25.206 1.00 90.00 175 GLY A C 1
ATOM 1376 O O . GLY A 1 175 ? 3.129 1.675 -26.280 1.00 90.00 175 GLY A O 1
ATOM 1377 N N . LEU A 1 176 ? 2.385 2.537 -24.338 1.00 88.88 176 LEU A N 1
ATOM 1378 C CA . LEU A 1 176 ? 2.850 3.896 -24.614 1.00 88.88 176 LEU A CA 1
ATOM 1379 C C . LEU A 1 176 ? 4.370 3.964 -24.700 1.00 88.88 176 LEU A C 1
ATOM 1381 O O . LEU A 1 176 ? 4.858 4.578 -25.642 1.00 88.88 176 LEU A O 1
ATOM 1385 N N . GLY A 1 177 ? 5.107 3.272 -23.824 1.00 91.50 177 GLY A N 1
ATOM 1386 C CA . GLY A 1 177 ? 6.565 3.168 -23.924 1.00 91.50 177 GLY A CA 1
ATOM 1387 C C . GLY A 1 177 ? 7.015 2.620 -25.280 1.00 91.50 177 GLY A C 1
ATOM 1388 O O . GLY A 1 177 ? 7.891 3.176 -25.939 1.00 91.50 177 GLY A O 1
ATOM 1389 N N . THR A 1 178 ? 6.368 1.563 -25.771 1.00 90.69 178 THR A N 1
ATOM 1390 C CA . THR A 1 178 ? 6.712 0.996 -27.085 1.00 90.69 178 THR A CA 1
ATOM 1391 C C . THR A 1 178 ? 6.450 1.991 -28.219 1.00 90.69 178 THR A C 1
ATOM 1393 O O . THR A 1 178 ? 7.288 2.151 -29.110 1.00 90.69 178 THR A O 1
ATOM 1396 N N . VAL A 1 179 ? 5.309 2.686 -28.180 1.00 92.62 179 VAL A N 1
ATOM 1397 C CA . VAL A 1 179 ? 4.904 3.651 -29.213 1.00 92.62 179 VAL A CA 1
ATOM 1398 C C . VAL A 1 179 ? 5.800 4.888 -29.223 1.00 92.62 179 VAL A C 1
ATOM 1400 O O . VAL A 1 179 ? 6.152 5.355 -30.303 1.00 92.62 179 VAL A O 1
ATOM 1403 N N . THR A 1 180 ? 6.201 5.411 -28.064 1.00 91.69 180 THR A N 1
ATOM 1404 C CA . THR A 1 180 ? 7.100 6.575 -27.957 1.00 91.69 180 THR A CA 1
ATOM 1405 C C . THR A 1 180 ? 8.562 6.220 -28.218 1.00 91.69 180 THR A C 1
ATOM 1407 O O . THR A 1 180 ? 9.319 7.068 -28.693 1.00 91.69 180 THR A O 1
ATOM 1410 N N . GLY A 1 181 ? 8.967 4.973 -27.963 1.00 92.25 181 GLY A N 1
ATOM 1411 C CA . GLY A 1 181 ? 10.303 4.476 -28.282 1.00 92.25 181 GLY A CA 1
ATOM 1412 C C . GLY A 1 181 ? 10.615 4.555 -29.776 1.00 92.25 181 GLY A C 1
ATOM 1413 O O . GLY A 1 181 ? 11.696 4.988 -30.169 1.00 92.25 181 GLY A O 1
ATOM 1414 N N . LEU A 1 182 ? 9.659 4.202 -30.638 1.00 91.62 182 LEU A N 1
ATOM 1415 C CA . LEU A 1 182 ? 9.855 4.203 -32.093 1.00 91.62 182 LEU A CA 1
ATOM 1416 C C . LEU A 1 182 ? 10.305 5.568 -32.658 1.00 91.62 182 LEU A C 1
ATOM 1418 O O . LEU A 1 182 ? 11.377 5.620 -33.262 1.00 91.62 182 LEU A O 1
ATOM 1422 N N . PRO A 1 183 ? 9.576 6.687 -32.468 1.00 92.88 183 PRO A N 1
ATOM 1423 C CA . PRO A 1 183 ? 10.016 7.989 -32.960 1.00 92.88 183 PRO A CA 1
ATOM 1424 C C . PRO A 1 183 ? 11.310 8.463 -32.287 1.00 92.88 183 PRO A C 1
ATOM 1426 O O . PRO A 1 183 ? 12.139 9.076 -32.956 1.00 92.88 183 PRO A O 1
ATOM 1429 N N . ALA A 1 184 ? 11.537 8.147 -31.007 1.00 92.88 184 ALA A N 1
ATOM 1430 C CA . ALA A 1 184 ? 12.777 8.509 -30.319 1.00 92.88 184 ALA A CA 1
ATOM 1431 C C . ALA A 1 184 ? 14.008 7.820 -30.935 1.00 92.88 184 ALA A C 1
ATOM 1433 O O . ALA A 1 184 ? 15.053 8.454 -31.092 1.00 92.88 184 ALA A O 1
ATOM 1434 N N . ALA A 1 185 ? 13.871 6.561 -31.364 1.00 93.06 185 ALA A N 1
ATOM 1435 C CA . ALA A 1 185 ? 14.904 5.837 -32.099 1.00 93.06 185 ALA A CA 1
ATOM 1436 C C . ALA A 1 185 ? 15.267 6.538 -33.417 1.00 93.06 185 ALA A C 1
ATOM 1438 O O . ALA A 1 185 ? 16.449 6.735 -33.707 1.00 93.06 185 ALA A O 1
ATOM 1439 N N . PHE A 1 186 ? 14.261 6.962 -34.193 1.00 90.94 186 PHE A N 1
ATOM 1440 C CA . PHE A 1 186 ? 14.475 7.691 -35.447 1.00 90.94 186 PHE A CA 1
ATOM 1441 C C . PHE A 1 186 ? 15.144 9.047 -35.218 1.00 90.94 186 PHE A C 1
ATOM 1443 O O . PHE A 1 186 ? 16.098 9.380 -35.921 1.00 90.94 186 PHE A O 1
ATOM 1450 N N . VAL A 1 187 ? 14.683 9.809 -34.222 1.00 92.50 187 VAL A N 1
ATOM 1451 C CA . VAL A 1 187 ? 15.236 11.130 -33.897 1.00 92.50 187 VAL A CA 1
ATOM 1452 C C . VAL A 1 187 ? 16.695 11.019 -33.463 1.00 92.50 187 VAL A C 1
ATOM 1454 O O . VAL A 1 187 ? 17.543 11.704 -34.031 1.00 92.50 187 VAL A O 1
ATOM 1457 N N . LEU A 1 188 ? 17.023 10.140 -32.509 1.00 90.56 188 LEU A N 1
ATOM 1458 C CA . LEU A 1 188 ? 18.408 9.997 -32.046 1.00 90.56 188 LEU A CA 1
ATOM 1459 C C . LEU A 1 188 ? 19.340 9.509 -33.156 1.00 90.56 188 LEU A C 1
ATOM 1461 O O . LEU A 1 188 ? 20.438 10.042 -33.311 1.00 90.56 188 LEU A O 1
ATOM 1465 N N . THR A 1 189 ? 18.903 8.527 -33.945 1.00 91.25 189 THR A N 1
ATOM 1466 C CA . THR A 1 189 ? 19.716 8.001 -35.049 1.00 91.25 189 THR A CA 1
ATOM 1467 C C . THR A 1 189 ? 19.967 9.088 -36.090 1.00 91.25 189 THR A C 1
ATOM 1469 O O . THR A 1 189 ? 21.119 9.325 -36.453 1.00 91.25 189 THR A O 1
ATOM 1472 N N . GLY A 1 190 ? 18.923 9.822 -36.493 1.00 89.31 190 GLY A N 1
ATOM 1473 C CA . GLY A 1 190 ? 19.026 10.914 -37.462 1.00 89.31 190 GLY A CA 1
ATOM 1474 C C . GLY A 1 190 ? 19.906 12.078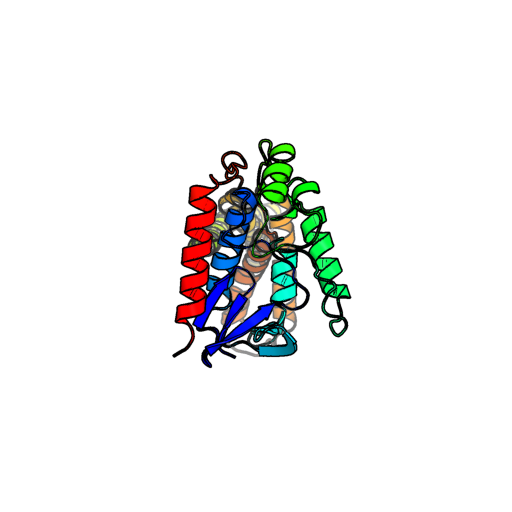 -36.995 1.00 89.31 190 GLY A C 1
ATOM 1475 O O . GLY A 1 190 ? 20.641 12.641 -37.799 1.00 89.31 190 GLY A O 1
ATOM 1476 N N . LEU A 1 191 ? 19.887 12.409 -35.700 1.00 91.69 191 LEU A N 1
ATOM 1477 C CA . LEU A 1 191 ? 20.733 13.465 -35.128 1.00 91.69 191 LEU A CA 1
ATOM 1478 C C . LEU A 1 191 ? 22.198 13.046 -34.952 1.00 91.69 191 LEU A C 1
ATOM 1480 O O . LEU A 1 191 ? 23.080 13.900 -34.940 1.00 91.69 191 LEU A O 1
ATOM 1484 N N . SER A 1 192 ? 22.465 11.749 -34.797 1.00 89.62 192 SER A N 1
ATOM 1485 C CA . SER A 1 192 ? 23.818 11.244 -34.541 1.00 89.62 192 SER A CA 1
ATOM 1486 C C . SER A 1 192 ? 24.711 11.153 -35.779 1.00 89.62 192 SER A C 1
ATOM 1488 O O . SER A 1 192 ? 25.931 11.102 -35.642 1.00 89.62 192 SER A O 1
ATOM 1490 N N . GLY A 1 193 ? 24.118 11.076 -36.976 1.00 87.94 193 GLY A N 1
ATOM 1491 C CA . GLY A 1 193 ? 24.847 10.806 -38.219 1.00 87.94 193 GLY A CA 1
ATOM 1492 C C . GLY A 1 193 ? 25.531 9.432 -38.265 1.00 87.94 193 GLY A C 1
ATOM 1493 O O . GLY A 1 193 ? 26.400 9.219 -39.106 1.00 87.94 193 GLY A O 1
ATOM 1494 N N . ALA A 1 194 ? 25.194 8.509 -37.359 1.00 88.94 194 ALA A N 1
ATOM 1495 C CA . ALA A 1 194 ? 25.789 7.181 -37.336 1.00 88.94 194 ALA A CA 1
ATOM 1496 C C . ALA A 1 194 ? 25.264 6.301 -38.478 1.00 88.94 194 ALA A C 1
ATOM 1498 O O . ALA A 1 194 ? 24.097 6.379 -38.860 1.00 88.94 194 ALA A O 1
ATOM 1499 N N . GLU A 1 195 ? 26.117 5.399 -38.963 1.00 90.88 195 GLU A N 1
ATOM 1500 C CA . GLU A 1 195 ? 25.794 4.440 -40.021 1.00 90.88 195 GLU A CA 1
ATOM 1501 C C . GLU A 1 195 ? 26.011 2.990 -39.554 1.00 90.88 195 GLU A C 1
ATOM 1503 O O . GLU A 1 195 ? 26.693 2.716 -38.557 1.00 90.88 195 GLU A O 1
ATOM 1508 N N . GLY A 1 196 ? 25.404 2.039 -40.269 1.00 89.75 196 GLY A N 1
ATOM 1509 C CA . GLY A 1 196 ? 25.572 0.603 -40.030 1.00 89.75 196 GLY A CA 1
ATOM 1510 C C . GLY A 1 196 ? 25.228 0.173 -38.598 1.00 89.75 196 GLY A C 1
ATOM 1511 O O . GLY A 1 196 ? 24.186 0.530 -38.050 1.00 89.75 196 GLY A O 1
ATOM 1512 N N . TRP A 1 197 ? 26.114 -0.603 -37.969 1.00 87.38 197 TRP A N 1
ATOM 1513 C CA . TRP A 1 197 ? 25.918 -1.096 -36.599 1.00 87.38 197 TRP A CA 1
ATOM 1514 C C . TRP A 1 197 ? 25.912 0.015 -35.539 1.00 87.38 197 TRP A C 1
ATOM 1516 O O . TRP A 1 197 ? 25.265 -0.139 -34.504 1.00 87.38 197 TRP A O 1
ATOM 1526 N N . GLY A 1 198 ? 26.579 1.144 -35.803 1.00 86.31 198 GLY A N 1
ATOM 1527 C CA . GLY A 1 198 ? 26.526 2.316 -34.929 1.00 86.31 198 GLY A CA 1
ATOM 1528 C C . GLY A 1 198 ? 25.131 2.942 -34.910 1.00 86.31 198 GLY A C 1
ATOM 1529 O O . GLY A 1 198 ? 24.606 3.237 -33.838 1.00 86.31 198 GLY A O 1
ATOM 1530 N N . ALA A 1 199 ? 24.494 3.047 -36.082 1.00 88.88 199 ALA A N 1
ATOM 1531 C CA . ALA A 1 199 ? 23.115 3.520 -36.209 1.00 88.88 199 ALA A CA 1
ATOM 1532 C C . ALA A 1 199 ? 22.137 2.625 -35.439 1.00 88.88 199 ALA A C 1
ATOM 1534 O O . ALA A 1 199 ? 21.277 3.125 -34.721 1.00 88.88 199 ALA A O 1
ATOM 1535 N N . LEU A 1 200 ? 22.307 1.301 -35.528 1.00 88.62 200 LEU A N 1
ATOM 1536 C CA . LEU A 1 200 ? 21.478 0.348 -34.789 1.00 88.62 200 LEU A CA 1
ATOM 1537 C C . LEU A 1 200 ? 21.636 0.510 -33.269 1.00 88.62 200 LEU A C 1
ATOM 1539 O O . LEU A 1 200 ? 20.641 0.522 -32.548 1.00 88.62 200 LEU A O 1
ATOM 1543 N N . GLY A 1 201 ? 22.868 0.666 -32.775 1.00 87.75 201 GLY A N 1
ATOM 1544 C CA . GLY A 1 201 ? 23.120 0.891 -31.349 1.00 87.75 201 GLY A CA 1
ATOM 1545 C C . GLY A 1 201 ? 22.459 2.172 -30.833 1.00 87.75 201 GLY A C 1
ATOM 1546 O O . GLY A 1 201 ? 21.810 2.159 -29.788 1.00 87.75 201 GLY A O 1
ATOM 1547 N N . ILE A 1 202 ? 22.556 3.262 -31.598 1.00 89.50 202 ILE A N 1
ATOM 1548 C CA . ILE A 1 202 ? 21.917 4.540 -31.259 1.00 89.50 202 ILE A CA 1
ATOM 1549 C C . ILE A 1 202 ? 20.392 4.443 -31.348 1.00 89.50 202 ILE A C 1
ATOM 1551 O O . ILE A 1 202 ? 19.705 4.981 -30.481 1.00 89.50 202 ILE A O 1
ATOM 1555 N N . ALA A 1 203 ? 19.856 3.704 -32.321 1.00 91.12 203 ALA A N 1
ATOM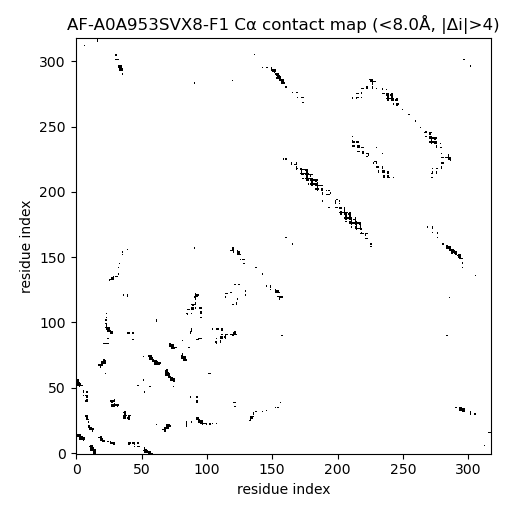 1556 C CA . ALA A 1 203 ? 18.427 3.437 -32.425 1.00 91.12 203 ALA A CA 1
ATOM 1557 C C . ALA A 1 203 ? 17.899 2.690 -31.192 1.00 91.12 203 ALA A C 1
ATOM 1559 O O . ALA A 1 203 ? 16.849 3.054 -30.674 1.00 91.12 203 ALA A O 1
ATOM 1560 N N . VAL A 1 204 ? 18.632 1.696 -30.677 1.00 90.44 204 VAL A N 1
ATOM 1561 C CA . VAL A 1 204 ? 18.254 0.962 -29.455 1.00 90.44 204 VAL A CA 1
ATOM 1562 C C . VAL A 1 204 ? 18.276 1.871 -28.226 1.00 90.44 204 VAL A C 1
ATOM 1564 O O . VAL A 1 204 ? 17.341 1.838 -27.429 1.00 90.44 204 VAL A O 1
ATOM 1567 N N . ILE A 1 205 ? 19.301 2.719 -28.084 1.00 90.81 205 ILE A N 1
ATOM 1568 C CA . ILE A 1 205 ? 19.377 3.700 -26.989 1.00 90.81 205 ILE A CA 1
ATOM 1569 C C . ILE A 1 205 ? 18.210 4.685 -27.079 1.00 90.81 205 ILE A C 1
ATOM 1571 O O . ILE A 1 205 ? 17.507 4.899 -26.095 1.00 90.81 205 ILE A O 1
ATOM 1575 N N . GLY A 1 206 ? 17.970 5.252 -28.263 1.00 92.88 206 GLY A N 1
ATOM 1576 C CA . GLY A 1 206 ? 16.872 6.186 -28.492 1.00 92.88 206 GLY A CA 1
ATOM 1577 C C . GLY A 1 206 ? 15.514 5.549 -28.232 1.00 92.88 206 GLY A C 1
ATOM 1578 O O . GLY A 1 206 ? 14.681 6.149 -27.554 1.00 92.88 206 GLY A O 1
ATOM 1579 N N . TRP A 1 207 ? 15.323 4.307 -28.684 1.00 95.25 207 TRP A N 1
ATOM 1580 C CA . TRP A 1 207 ? 14.124 3.533 -28.394 1.00 95.25 207 TRP A CA 1
ATOM 1581 C C . TRP A 1 207 ? 13.919 3.361 -26.896 1.00 95.25 207 TRP A C 1
ATOM 1583 O O . TRP A 1 207 ? 12.833 3.636 -26.401 1.00 95.25 207 TRP A O 1
ATOM 1593 N N . TYR A 1 208 ? 14.961 2.973 -26.162 1.00 93.56 208 TYR A N 1
ATOM 1594 C CA . TYR A 1 208 ? 14.865 2.737 -24.727 1.00 93.56 208 TYR A CA 1
ATOM 1595 C C . TYR A 1 208 ? 14.627 4.025 -23.925 1.00 93.56 208 TYR A C 1
ATOM 1597 O O . TYR A 1 208 ? 13.819 4.040 -23.000 1.00 93.56 208 TYR A O 1
ATOM 1605 N N . CYS A 1 209 ? 15.245 5.144 -24.313 1.00 93.25 209 CYS A N 1
ATOM 1606 C CA . CYS A 1 209 ? 14.945 6.452 -23.728 1.00 93.25 209 CYS A CA 1
ATOM 1607 C C . CYS A 1 209 ? 13.490 6.873 -23.985 1.00 93.25 209 CYS A C 1
ATOM 1609 O O . CYS A 1 209 ? 12.810 7.341 -23.072 1.00 93.25 209 CYS A O 1
ATOM 1611 N N . GLY A 1 210 ? 13.002 6.685 -25.215 1.00 94.50 210 GLY A N 1
ATOM 1612 C CA . GLY A 1 210 ? 11.602 6.936 -25.551 1.00 94.50 210 GLY A CA 1
ATOM 1613 C C . GLY A 1 210 ? 10.653 5.992 -24.815 1.00 94.50 210 GLY A C 1
ATOM 1614 O O . GLY A 1 210 ? 9.584 6.430 -24.396 1.00 94.50 210 GLY A O 1
ATOM 1615 N N . TYR A 1 211 ? 11.066 4.742 -24.596 1.00 95.62 211 TYR A N 1
ATOM 1616 C CA . TYR A 1 211 ? 10.328 3.750 -23.825 1.00 95.62 211 TYR A CA 1
ATOM 1617 C C . TYR A 1 211 ? 10.105 4.207 -22.393 1.00 95.62 211 TYR A C 1
ATOM 1619 O O . TYR A 1 211 ? 8.954 4.307 -21.995 1.00 95.62 211 TYR A O 1
ATOM 1627 N N . ILE A 1 212 ? 11.168 4.584 -21.677 1.00 95.19 212 ILE A N 1
ATOM 1628 C CA . ILE A 1 212 ? 11.084 5.082 -20.294 1.00 95.19 212 ILE A CA 1
ATOM 1629 C C . ILE A 1 212 ? 10.167 6.315 -20.203 1.00 95.19 212 ILE A C 1
ATOM 1631 O O . ILE A 1 212 ? 9.376 6.453 -19.275 1.00 95.19 212 ILE A O 1
ATOM 1635 N N . ALA A 1 213 ? 10.231 7.217 -21.188 1.00 92.88 213 ALA A N 1
ATOM 1636 C CA . ALA A 1 213 ? 9.355 8.387 -21.220 1.00 92.88 213 ALA A CA 1
ATOM 1637 C C . ALA A 1 213 ? 7.874 8.023 -21.433 1.00 92.88 213 ALA A C 1
ATOM 1639 O O . ALA A 1 213 ? 6.991 8.555 -20.758 1.00 92.88 213 ALA A O 1
ATOM 1640 N N . GLY A 1 214 ? 7.584 7.113 -22.365 1.00 91.56 214 GLY A N 1
ATOM 1641 C CA . GLY A 1 214 ? 6.211 6.693 -22.642 1.00 91.56 214 GLY A CA 1
ATOM 1642 C C . GLY A 1 214 ? 5.633 5.768 -21.583 1.00 91.56 214 GLY A C 1
ATOM 1643 O O . GLY A 1 214 ? 4.445 5.884 -21.291 1.00 91.56 214 GLY A O 1
ATOM 1644 N N . SER A 1 215 ? 6.444 4.894 -20.980 1.00 94.62 215 SER A N 1
ATOM 1645 C CA . SER A 1 215 ? 6.017 4.036 -19.875 1.00 94.62 215 SER A CA 1
ATOM 1646 C C . SER A 1 215 ? 5.647 4.871 -18.669 1.00 94.62 215 SER A C 1
ATOM 1648 O O . SER A 1 215 ? 4.524 4.745 -18.183 1.00 94.62 215 SER A O 1
ATOM 1650 N N . ALA A 1 216 ? 6.487 5.847 -18.315 1.00 90.81 216 ALA A N 1
ATOM 1651 C CA . ALA A 1 216 ? 6.182 6.786 -17.251 1.00 90.81 216 ALA A CA 1
ATOM 1652 C C . ALA A 1 216 ? 4.866 7.528 -17.506 1.00 90.81 216 ALA A C 1
ATOM 1654 O O . ALA A 1 216 ? 4.081 7.706 -16.581 1.00 90.81 216 ALA A O 1
ATOM 1655 N N . LEU A 1 217 ? 4.579 7.923 -18.753 1.00 87.81 217 LEU A N 1
ATOM 1656 C CA . LEU A 1 217 ? 3.305 8.553 -19.107 1.00 87.81 217 LEU A CA 1
ATOM 1657 C C . LEU A 1 217 ? 2.128 7.573 -18.975 1.00 87.81 217 LEU A C 1
ATOM 1659 O O . LEU A 1 217 ? 1.078 7.941 -18.451 1.00 87.81 217 LEU A O 1
ATOM 1663 N N . GLY A 1 218 ? 2.297 6.337 -19.444 1.00 85.56 218 GLY A N 1
ATOM 1664 C CA . GLY A 1 218 ? 1.257 5.313 -19.430 1.00 85.56 218 GLY A CA 1
ATOM 1665 C C . GLY A 1 218 ? 0.950 4.731 -18.057 1.00 85.56 218 GLY A C 1
ATOM 1666 O O . GLY A 1 218 ? -0.190 4.345 -17.830 1.00 85.56 218 GLY A O 1
ATOM 1667 N N . VAL A 1 219 ? 1.911 4.739 -17.137 1.00 84.56 219 VAL A N 1
ATOM 1668 C CA . VAL A 1 219 ? 1.696 4.436 -15.716 1.00 84.56 219 VAL A CA 1
ATOM 1669 C C . VAL A 1 219 ? 1.095 5.650 -15.004 1.00 84.56 219 VAL A C 1
ATOM 1671 O O . VAL A 1 219 ? 0.132 5.524 -14.254 1.00 84.56 219 VAL A O 1
ATOM 1674 N N . TYR A 1 220 ? 1.595 6.854 -15.295 1.00 83.25 220 TYR A N 1
ATOM 1675 C CA . TYR A 1 220 ? 1.125 8.095 -14.680 1.00 83.25 220 TYR A CA 1
ATOM 1676 C C . TYR A 1 220 ? -0.359 8.386 -14.932 1.00 83.25 220 TYR A C 1
ATOM 1678 O O . TYR A 1 220 ? -1.071 8.772 -14.010 1.00 83.25 220 TYR A O 1
ATOM 1686 N N . LEU A 1 221 ? -0.835 8.249 -16.172 1.00 79.44 221 LEU A N 1
ATOM 1687 C CA . LEU A 1 221 ? -2.207 8.612 -16.546 1.00 79.44 221 LEU A CA 1
ATOM 1688 C C . LEU A 1 221 ? -3.299 7.867 -15.748 1.00 79.44 221 LEU A C 1
ATOM 1690 O O . LEU A 1 221 ? -4.158 8.552 -15.186 1.00 79.44 221 LEU A O 1
ATOM 1694 N N . PRO A 1 222 ? -3.306 6.521 -15.678 1.00 71.56 222 PRO A N 1
ATOM 1695 C CA . PRO A 1 222 ? -4.265 5.785 -14.858 1.00 71.56 222 PRO A CA 1
ATOM 1696 C C . PRO A 1 222 ? -4.021 6.018 -13.364 1.00 71.56 222 PRO A C 1
ATOM 1698 O O . PRO A 1 222 ? -4.977 6.266 -12.628 1.00 71.56 222 PRO A O 1
ATOM 1701 N N . ALA A 1 223 ? -2.758 6.050 -12.929 1.00 69.06 223 ALA A N 1
ATOM 1702 C CA . ALA A 1 223 ? -2.432 6.220 -11.521 1.00 69.06 223 ALA A CA 1
ATOM 1703 C C . ALA A 1 223 ? -2.821 7.601 -10.974 1.00 69.06 223 ALA A C 1
ATOM 1705 O O . ALA A 1 223 ? -3.195 7.710 -9.812 1.00 69.06 223 ALA A O 1
ATOM 1706 N N . LYS A 1 224 ? -2.827 8.662 -11.798 1.00 63.69 224 LYS A N 1
ATOM 1707 C CA . LYS A 1 224 ? -3.213 10.026 -11.385 1.00 63.69 224 LYS A CA 1
ATOM 1708 C C . LYS A 1 224 ? -4.619 10.103 -10.787 1.00 63.69 224 LYS A C 1
ATOM 1710 O O . LYS A 1 224 ? -4.894 10.998 -9.990 1.00 63.69 224 LYS A O 1
ATOM 1715 N N . LYS A 1 225 ? -5.512 9.186 -11.173 1.00 55.44 225 LYS A N 1
ATOM 1716 C CA . LYS A 1 225 ? -6.858 9.090 -10.598 1.00 55.44 225 LYS A CA 1
ATOM 1717 C C . LYS A 1 225 ? -6.813 8.811 -9.089 1.00 55.44 225 LYS A C 1
ATOM 1719 O O . LYS A 1 225 ? -7.631 9.360 -8.361 1.00 55.44 225 LYS A O 1
ATOM 1724 N N . PHE A 1 226 ? -5.854 8.001 -8.649 1.00 52.75 226 PHE A N 1
ATOM 1725 C CA . PHE A 1 226 ? -5.723 7.512 -7.273 1.00 52.75 226 PHE A CA 1
ATOM 1726 C C . PHE A 1 226 ? -4.576 8.201 -6.516 1.00 52.75 226 PHE A C 1
ATOM 1728 O O . PHE A 1 226 ? -4.610 8.346 -5.299 1.00 52.75 226 PHE A O 1
ATOM 1735 N N . ASN A 1 227 ? -3.588 8.703 -7.256 1.00 59.66 227 ASN A N 1
ATOM 1736 C CA . ASN A 1 227 ? -2.431 9.426 -6.760 1.00 59.66 227 ASN A CA 1
ATOM 1737 C C . ASN A 1 227 ? -2.337 10.812 -7.434 1.00 59.66 227 ASN A C 1
ATOM 1739 O O . ASN A 1 227 ? -1.553 11.008 -8.367 1.00 59.66 227 ASN A O 1
ATOM 1743 N N . PRO A 1 228 ? -3.148 11.797 -6.999 1.00 55.97 228 PRO A N 1
ATOM 1744 C CA . PRO A 1 228 ? -3.167 13.134 -7.595 1.00 55.97 228 PRO A CA 1
ATOM 1745 C C . PRO A 1 228 ? -1.863 13.919 -7.376 1.00 55.97 228 PRO A C 1
ATOM 1747 O O . PRO A 1 228 ? -1.603 14.872 -8.115 1.00 55.97 228 PRO A O 1
ATOM 1750 N N . GLU A 1 229 ? -1.050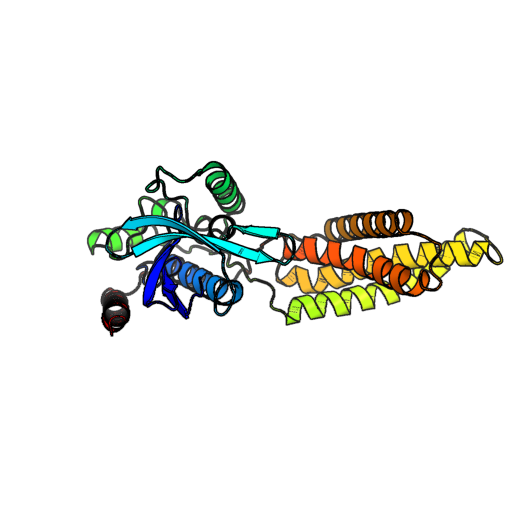 13.528 -6.390 1.00 56.38 229 GLU A N 1
ATOM 1751 C CA . GLU A 1 229 ? 0.265 14.119 -6.120 1.00 56.38 229 GLU A CA 1
ATOM 1752 C C . GLU A 1 229 ? 1.394 13.469 -6.927 1.00 56.38 229 GLU A C 1
ATOM 1754 O O . GLU A 1 229 ? 2.473 14.060 -7.039 1.00 56.38 229 GLU A O 1
ATOM 1759 N N . ALA A 1 230 ? 1.156 12.305 -7.547 1.00 63.69 230 ALA A N 1
ATOM 1760 C CA . ALA A 1 230 ? 2.091 11.740 -8.503 1.00 63.69 230 ALA A CA 1
ATOM 1761 C C . ALA A 1 230 ? 2.355 12.781 -9.586 1.00 63.69 230 ALA A C 1
ATOM 1763 O O . ALA A 1 230 ? 1.447 13.353 -10.199 1.00 63.69 230 ALA A O 1
ATOM 1764 N N . THR A 1 231 ? 3.632 13.030 -9.840 1.00 78.44 231 THR A N 1
ATOM 1765 C CA . THR A 1 231 ? 4.040 13.881 -10.950 1.00 78.44 231 THR A CA 1
ATOM 1766 C C . THR A 1 231 ? 4.644 13.013 -12.031 1.00 78.44 231 THR A C 1
ATOM 1768 O O . THR A 1 231 ? 5.350 12.038 -11.759 1.00 78.44 231 THR A O 1
ATOM 1771 N N . TYR A 1 232 ? 4.408 13.394 -13.284 1.00 83.06 232 TYR A N 1
ATOM 1772 C CA . TYR A 1 232 ? 5.035 12.722 -14.415 1.00 83.06 232 TYR A CA 1
ATOM 1773 C C . TYR A 1 232 ? 6.567 12.708 -14.276 1.00 83.06 232 TYR A C 1
ATOM 1775 O O . TYR A 1 232 ? 7.191 11.683 -14.516 1.00 83.06 232 TYR A O 1
ATOM 1783 N N . LEU A 1 233 ? 7.174 13.807 -13.809 1.00 80.88 233 LEU A N 1
ATOM 1784 C CA . LEU A 1 233 ? 8.629 13.901 -13.644 1.00 80.88 233 LEU A CA 1
ATOM 1785 C C . LEU A 1 233 ? 9.186 12.941 -12.587 1.00 80.88 233 LEU A C 1
ATOM 1787 O O . LEU A 1 233 ? 10.264 12.389 -12.787 1.00 80.88 233 LEU A O 1
ATOM 1791 N N . GLN A 1 234 ? 8.473 12.731 -11.480 1.00 80.62 234 GLN A N 1
ATOM 1792 C CA . GLN A 1 234 ? 8.882 11.746 -10.477 1.00 80.62 234 GLN A CA 1
ATOM 1793 C C . GLN A 1 234 ? 8.627 10.314 -10.962 1.00 80.62 234 GLN A C 1
ATOM 1795 O O . GLN A 1 234 ? 9.476 9.453 -10.777 1.00 80.62 234 GLN A O 1
ATOM 1800 N N . THR A 1 235 ? 7.521 10.066 -11.667 1.00 84.19 235 THR A N 1
ATOM 1801 C CA . THR A 1 235 ? 7.269 8.754 -12.295 1.00 84.19 235 THR A CA 1
ATOM 1802 C C . THR A 1 235 ? 8.402 8.411 -13.269 1.00 84.19 235 THR A C 1
ATOM 1804 O O . THR A 1 235 ? 9.002 7.343 -13.191 1.00 84.19 235 THR A O 1
ATOM 1807 N N . LEU A 1 236 ? 8.787 9.377 -14.106 1.00 90.12 236 LEU A N 1
ATOM 1808 C CA . LEU A 1 236 ? 9.899 9.272 -15.044 1.00 90.12 236 LEU A CA 1
ATOM 1809 C C . LEU A 1 236 ? 11.246 9.034 -14.352 1.00 90.12 236 LEU A C 1
ATOM 1811 O O . LEU A 1 236 ? 12.048 8.235 -14.834 1.00 90.12 236 LEU A O 1
ATOM 1815 N N . SER A 1 237 ? 11.520 9.720 -13.237 1.00 82.88 237 SER A N 1
ATOM 1816 C CA . SER A 1 237 ? 12.784 9.537 -12.518 1.00 82.88 237 SER A CA 1
ATOM 1817 C C . SER A 1 237 ? 12.894 8.136 -11.920 1.00 82.88 237 SER A C 1
ATOM 1819 O O . SER A 1 237 ? 13.961 7.530 -11.996 1.00 82.88 237 SER A O 1
ATOM 1821 N N . TYR A 1 238 ? 11.793 7.582 -11.407 1.00 86.12 238 TYR A N 1
ATOM 1822 C CA . TYR A 1 238 ? 11.745 6.194 -10.959 1.00 86.12 238 TYR A CA 1
ATOM 1823 C C . TYR A 1 238 ? 11.889 5.208 -12.119 1.00 86.12 238 TYR A C 1
ATOM 1825 O O . TYR A 1 238 ? 12.659 4.259 -11.988 1.00 86.12 238 TYR A O 1
ATOM 1833 N N . GLY A 1 239 ? 11.269 5.466 -13.273 1.00 89.88 239 GLY A N 1
ATOM 1834 C CA . GLY A 1 239 ? 11.504 4.689 -14.495 1.00 89.88 239 GLY A CA 1
ATOM 1835 C C . GLY A 1 239 ? 12.977 4.679 -14.908 1.00 89.88 239 GLY A C 1
ATOM 1836 O O . GLY A 1 239 ? 13.544 3.623 -15.190 1.00 89.88 239 GLY A O 1
ATOM 1837 N N . ALA A 1 240 ? 13.651 5.831 -14.843 1.00 90.19 240 ALA A N 1
ATOM 1838 C CA . ALA A 1 240 ? 15.084 5.939 -15.112 1.00 90.19 240 ALA A CA 1
ATOM 1839 C C . ALA A 1 240 ? 15.943 5.184 -14.078 1.00 90.19 240 ALA A C 1
ATOM 1841 O O . ALA A 1 240 ? 16.905 4.510 -14.451 1.00 90.19 240 ALA A O 1
ATOM 1842 N N . LEU A 1 241 ? 15.596 5.242 -12.787 1.00 84.56 241 LEU A N 1
ATOM 1843 C CA . LEU A 1 241 ? 16.265 4.454 -11.744 1.00 84.56 241 LEU A CA 1
ATOM 1844 C C . LEU A 1 241 ? 16.068 2.948 -11.959 1.00 84.56 241 LEU A C 1
ATOM 1846 O O . LEU A 1 241 ? 17.031 2.187 -11.864 1.00 84.56 241 LEU A O 1
ATOM 1850 N N . GLY A 1 242 ? 14.850 2.522 -12.303 1.00 87.12 242 GLY A N 1
ATOM 1851 C CA . GLY A 1 242 ? 14.535 1.141 -12.667 1.00 87.12 242 GLY A CA 1
ATOM 1852 C C . GLY A 1 242 ? 15.335 0.675 -13.880 1.00 87.12 242 GLY A C 1
ATOM 1853 O O . GLY A 1 242 ? 15.917 -0.407 -13.858 1.00 87.12 242 GLY A O 1
ATOM 1854 N N . ALA A 1 243 ? 15.463 1.527 -14.898 1.00 90.00 243 ALA A N 1
ATOM 1855 C CA . ALA A 1 243 ? 16.277 1.263 -16.078 1.00 90.00 243 ALA A CA 1
ATOM 1856 C C . ALA A 1 243 ? 17.758 1.047 -15.735 1.00 90.00 243 ALA A C 1
ATOM 1858 O O . ALA A 1 243 ? 18.361 0.075 -16.194 1.00 90.00 243 ALA A O 1
ATOM 1859 N N . LEU A 1 244 ? 18.339 1.925 -14.910 1.00 88.00 244 LEU A N 1
ATOM 1860 C CA . LEU A 1 244 ? 19.720 1.793 -14.438 1.00 88.00 244 LEU A CA 1
ATOM 1861 C C . LEU A 1 244 ? 19.910 0.525 -13.599 1.00 88.00 244 LEU A C 1
ATOM 1863 O O . LEU A 1 244 ? 20.899 -0.185 -13.779 1.00 88.00 244 LEU A O 1
ATOM 1867 N N . GLY A 1 245 ? 18.945 0.207 -12.732 1.00 81.81 245 GLY A N 1
ATOM 1868 C CA . GLY A 1 245 ? 18.926 -1.032 -11.958 1.00 81.81 245 GLY A CA 1
ATOM 1869 C C . GLY A 1 245 ? 18.899 -2.274 -12.850 1.00 81.81 245 GLY A C 1
ATOM 1870 O O . GLY A 1 245 ? 19.716 -3.175 -12.670 1.00 81.81 245 GLY A O 1
ATOM 1871 N N . GLY A 1 246 ? 18.028 -2.299 -13.863 1.00 86.06 246 GLY A N 1
ATOM 1872 C CA . GLY A 1 246 ? 17.937 -3.385 -14.844 1.00 86.06 246 GLY A CA 1
ATOM 1873 C C . GLY A 1 246 ? 19.238 -3.584 -15.627 1.00 86.06 246 GLY A C 1
ATOM 1874 O O . GLY A 1 246 ? 19.716 -4.713 -15.752 1.00 86.06 246 GLY A O 1
ATOM 1875 N N . ILE A 1 247 ? 19.865 -2.491 -16.078 1.00 87.25 247 ILE A N 1
ATOM 1876 C CA . ILE A 1 247 ? 21.188 -2.528 -16.723 1.00 87.25 247 ILE A CA 1
ATOM 1877 C C . ILE A 1 247 ? 22.244 -3.092 -15.764 1.00 87.25 247 ILE A C 1
ATOM 1879 O O . ILE A 1 247 ? 23.035 -3.944 -16.165 1.00 87.25 247 ILE A O 1
ATOM 1883 N N . GLY A 1 248 ? 22.248 -2.652 -14.503 1.00 84.81 248 GLY A N 1
ATOM 1884 C CA . GLY A 1 248 ? 23.170 -3.141 -13.478 1.00 84.81 248 GLY A CA 1
ATOM 1885 C C . GLY A 1 248 ? 23.028 -4.643 -13.224 1.00 84.81 248 GLY A C 1
ATOM 1886 O O . GLY A 1 248 ? 24.031 -5.356 -13.187 1.00 84.81 248 GLY A O 1
ATOM 1887 N N . ILE A 1 249 ? 21.790 -5.141 -13.132 1.00 82.94 249 ILE A N 1
ATOM 1888 C CA . ILE A 1 249 ? 21.505 -6.575 -12.987 1.00 82.94 249 ILE A CA 1
ATOM 1889 C C . ILE A 1 249 ? 22.043 -7.342 -14.199 1.00 82.94 249 ILE A C 1
ATOM 1891 O O . ILE A 1 249 ? 22.771 -8.316 -14.035 1.00 82.94 249 ILE A O 1
ATOM 1895 N N . ILE A 1 250 ? 21.760 -6.880 -15.418 1.00 86.31 250 ILE A N 1
ATOM 1896 C CA . ILE A 1 250 ? 22.241 -7.528 -16.648 1.00 86.31 250 ILE A CA 1
ATOM 1897 C C . ILE A 1 250 ? 23.767 -7.525 -16.734 1.00 86.31 250 ILE A C 1
ATOM 1899 O O . ILE A 1 250 ? 24.360 -8.516 -17.159 1.00 86.31 250 ILE A O 1
ATOM 1903 N N . ALA A 1 251 ? 24.413 -6.438 -16.314 1.00 85.19 251 ALA A N 1
ATOM 1904 C CA . ALA A 1 251 ? 25.866 -6.333 -16.295 1.00 85.19 251 ALA A CA 1
ATOM 1905 C C . ALA A 1 251 ? 26.517 -7.326 -15.317 1.00 85.19 251 ALA A C 1
ATOM 1907 O O . ALA A 1 251 ? 27.625 -7.791 -15.587 1.00 85.19 251 ALA A O 1
ATOM 1908 N N . ALA A 1 252 ? 25.829 -7.660 -14.221 1.00 82.94 252 ALA A N 1
ATOM 1909 C CA . ALA A 1 252 ? 26.275 -8.623 -13.217 1.00 82.94 252 ALA A CA 1
ATOM 1910 C C . ALA A 1 252 ? 25.963 -10.089 -13.575 1.00 82.94 252 ALA A C 1
ATOM 1912 O O . ALA A 1 252 ? 26.552 -10.998 -12.986 1.00 82.94 252 ALA A O 1
ATOM 1913 N N . LEU A 1 253 ? 25.055 -10.345 -14.524 1.00 81.94 253 LEU A N 1
ATOM 1914 C CA . LEU A 1 253 ? 24.698 -11.704 -14.930 1.00 81.94 253 LEU A CA 1
ATOM 1915 C C . LEU A 1 253 ? 25.783 -12.348 -15.816 1.00 81.94 253 LEU A C 1
ATOM 1917 O O . LEU A 1 253 ? 26.393 -11.680 -16.657 1.00 81.94 253 LEU A O 1
ATOM 1921 N N . PRO A 1 254 ? 26.012 -13.669 -15.681 1.00 78.25 254 PRO A N 1
ATOM 1922 C CA . PRO A 1 254 ? 26.975 -14.386 -16.506 1.00 78.25 254 PRO A CA 1
ATOM 1923 C C . PRO A 1 254 ? 26.558 -14.350 -17.984 1.00 78.25 254 PRO A C 1
ATOM 1925 O O . PRO A 1 254 ? 25.472 -14.790 -18.360 1.00 78.25 254 PRO A O 1
ATOM 1928 N N . LYS A 1 255 ? 27.451 -13.832 -18.834 1.00 71.94 255 LYS A N 1
ATOM 1929 C CA . LYS A 1 255 ? 27.210 -13.585 -20.270 1.00 71.94 255 LYS A CA 1
ATOM 1930 C C . LYS A 1 255 ? 27.361 -14.825 -21.158 1.00 71.94 255 LYS A C 1
ATOM 1932 O O . LYS A 1 255 ? 27.172 -14.740 -22.364 1.00 71.94 255 LYS A O 1
ATOM 1937 N N . ASN A 1 256 ? 27.702 -15.969 -20.568 1.00 69.00 256 ASN A N 1
ATOM 1938 C CA . ASN A 1 256 ? 28.063 -17.186 -21.297 1.00 69.00 256 ASN A CA 1
ATOM 1939 C C . ASN A 1 256 ? 26.870 -18.123 -21.550 1.00 69.00 256 ASN A C 1
ATOM 1941 O O . ASN A 1 256 ? 27.075 -19.261 -21.965 1.00 69.00 256 ASN A O 1
ATOM 1945 N N . SER A 1 257 ? 25.636 -17.682 -21.288 1.00 62.03 257 SER A N 1
ATOM 1946 C CA . SER A 1 257 ? 24.446 -18.463 -21.622 1.00 62.03 257 SER A CA 1
ATOM 1947 C C . SER A 1 257 ? 24.000 -18.143 -23.052 1.00 62.03 257 SER A C 1
ATOM 1949 O O . SER A 1 257 ? 23.929 -16.982 -23.457 1.00 62.03 257 SER A O 1
ATOM 1951 N N . THR A 1 258 ? 23.653 -19.176 -23.818 1.00 64.69 258 THR A N 1
ATOM 1952 C CA . THR A 1 258 ? 22.965 -19.048 -25.118 1.00 64.69 258 THR A CA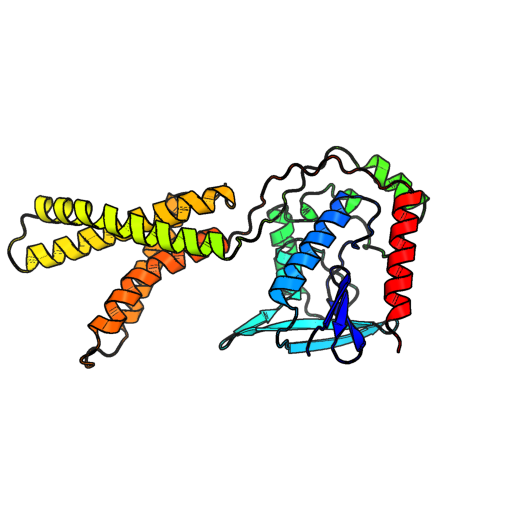 1
ATOM 1953 C C . THR A 1 258 ? 21.629 -18.305 -25.011 1.00 64.69 258 THR A C 1
ATOM 1955 O O . THR A 1 258 ? 21.088 -17.857 -26.017 1.00 64.69 258 THR A O 1
ATOM 1958 N N . ASP A 1 259 ? 21.144 -18.111 -23.785 1.00 69.62 259 ASP A N 1
ATOM 1959 C CA . ASP A 1 259 ? 19.839 -17.557 -23.462 1.00 69.62 259 ASP A CA 1
ATOM 1960 C C . ASP A 1 259 ? 19.907 -16.103 -22.972 1.00 69.62 259 ASP A C 1
ATOM 1962 O O . ASP A 1 259 ? 18.880 -15.568 -22.559 1.00 69.62 259 ASP A O 1
ATOM 1966 N N . PHE A 1 260 ? 21.065 -15.426 -23.039 1.00 74.44 260 PHE A N 1
ATOM 1967 C CA . PHE A 1 260 ? 21.237 -14.060 -22.514 1.00 74.44 260 PHE A CA 1
ATOM 1968 C C . PHE A 1 260 ? 20.155 -13.083 -22.984 1.00 74.44 260 PHE A C 1
ATOM 1970 O O . PHE A 1 260 ? 19.577 -12.347 -22.186 1.00 74.44 260 PHE A O 1
ATOM 1977 N N . GLY A 1 261 ? 19.815 -13.128 -24.273 1.00 73.50 261 GLY A N 1
ATOM 1978 C CA . GLY A 1 261 ? 18.758 -12.292 -24.840 1.00 73.50 261 GLY A CA 1
ATOM 1979 C C . GLY A 1 261 ? 17.356 -12.607 -24.306 1.00 73.50 261 GLY A C 1
ATOM 1980 O O . GLY A 1 261 ? 16.531 -11.700 -24.214 1.00 73.50 261 GLY A O 1
ATOM 1981 N N . SER A 1 262 ? 17.094 -13.857 -23.910 1.00 76.31 262 SER A N 1
ATOM 1982 C CA . SER A 1 262 ? 15.767 -14.307 -23.469 1.00 76.31 262 SER A CA 1
ATOM 1983 C C . SER A 1 262 ? 15.359 -13.741 -22.108 1.00 76.31 262 SER A C 1
ATOM 1985 O O . SER A 1 262 ? 14.169 -13.582 -21.859 1.00 76.31 262 SER A O 1
ATOM 1987 N N . TYR A 1 263 ? 16.323 -13.371 -21.257 1.00 77.44 263 TYR A N 1
ATOM 1988 C CA . TYR A 1 263 ? 16.060 -12.699 -19.982 1.00 77.44 263 TYR A CA 1
ATOM 1989 C C . TYR A 1 263 ? 16.476 -11.226 -19.970 1.00 77.44 263 TYR A C 1
ATOM 1991 O O . TYR A 1 263 ? 15.825 -10.430 -19.296 1.00 77.44 263 TYR A O 1
ATOM 1999 N N . ALA A 1 264 ? 17.504 -10.825 -20.727 1.00 81.75 264 ALA A N 1
ATOM 2000 C CA . ALA A 1 264 ? 17.955 -9.434 -20.749 1.00 81.75 264 ALA A CA 1
ATOM 2001 C C . ALA A 1 264 ? 16.891 -8.491 -21.327 1.00 81.75 264 ALA A C 1
ATOM 2003 O O . ALA A 1 264 ? 16.645 -7.432 -20.754 1.00 81.75 264 ALA A O 1
ATOM 2004 N N . ILE A 1 265 ? 16.224 -8.879 -22.422 1.00 82.62 265 ILE A N 1
ATOM 2005 C CA . ILE A 1 265 ? 15.197 -8.036 -23.048 1.00 82.62 265 ILE A CA 1
ATOM 2006 C C . ILE A 1 265 ? 13.984 -7.875 -22.117 1.00 82.62 265 ILE A C 1
ATOM 2008 O O . ILE A 1 265 ? 13.654 -6.732 -21.805 1.00 82.62 265 ILE A O 1
ATOM 2012 N N . PRO A 1 266 ? 13.353 -8.947 -21.591 1.00 84.12 266 PRO A N 1
ATOM 2013 C CA . PRO A 1 266 ? 12.249 -8.784 -20.647 1.00 84.12 266 PRO A CA 1
ATOM 2014 C C . PRO A 1 266 ? 12.624 -7.977 -19.406 1.00 84.12 266 PRO A C 1
ATOM 2016 O O . PRO A 1 266 ? 11.815 -7.177 -18.950 1.00 84.12 266 PRO A O 1
ATOM 2019 N N . LEU A 1 267 ? 13.841 -8.139 -18.875 1.00 83.75 267 LEU A N 1
ATOM 2020 C CA . LEU A 1 267 ? 14.271 -7.400 -17.690 1.00 83.75 267 LEU A CA 1
ATOM 2021 C C . LEU A 1 267 ? 14.450 -5.901 -17.971 1.00 83.75 267 LEU A C 1
ATOM 2023 O O . LEU A 1 267 ? 14.033 -5.088 -17.150 1.00 83.75 267 LEU A O 1
ATOM 2027 N N . LEU A 1 268 ? 15.024 -5.528 -19.122 1.00 87.06 268 LEU A N 1
ATOM 2028 C CA . LEU A 1 268 ? 15.143 -4.119 -19.520 1.00 87.06 268 LEU A CA 1
ATOM 2029 C C . LEU A 1 268 ? 13.775 -3.458 -19.681 1.00 87.06 268 LEU A C 1
ATOM 2031 O O . LEU A 1 268 ? 13.630 -2.293 -19.345 1.00 87.06 268 LEU A O 1
ATOM 2035 N N . LEU A 1 269 ? 12.767 -4.187 -20.156 1.00 87.31 269 LEU A N 1
ATOM 2036 C CA . LEU A 1 269 ? 11.410 -3.650 -20.287 1.00 87.31 269 LEU A CA 1
ATOM 2037 C C . LEU A 1 269 ? 10.674 -3.603 -18.945 1.00 87.31 269 LEU A C 1
ATOM 2039 O O . LEU A 1 269 ? 10.001 -2.626 -18.633 1.00 87.31 269 LEU A O 1
ATOM 2043 N N . ALA A 1 270 ? 10.819 -4.646 -18.130 1.00 87.12 270 ALA A N 1
ATOM 2044 C CA . ALA A 1 270 ? 10.098 -4.770 -16.873 1.00 87.12 270 ALA A CA 1
ATOM 2045 C C . ALA A 1 270 ? 10.647 -3.855 -15.772 1.00 87.12 270 ALA A C 1
ATOM 2047 O O . ALA A 1 270 ? 9.871 -3.391 -14.946 1.00 87.12 270 ALA A O 1
ATOM 2048 N N . ALA A 1 271 ? 11.957 -3.594 -15.726 1.00 88.62 271 ALA A N 1
ATOM 2049 C CA . ALA A 1 271 ? 12.563 -2.857 -14.617 1.00 88.62 271 ALA A CA 1
ATOM 2050 C C . ALA A 1 271 ? 12.125 -1.376 -14.522 1.00 88.62 271 ALA A C 1
ATOM 2052 O O . ALA A 1 271 ? 11.778 -0.956 -13.415 1.00 88.62 271 ALA A O 1
ATOM 2053 N N . PRO A 1 272 ? 12.069 -0.588 -15.618 1.00 91.25 272 PRO A N 1
ATOM 2054 C CA . PRO A 1 272 ? 11.506 0.765 -15.597 1.00 91.25 272 PRO A CA 1
ATOM 2055 C C . PRO A 1 272 ? 10.036 0.765 -15.163 1.00 91.25 272 PRO A C 1
ATOM 2057 O O . PRO A 1 272 ? 9.682 1.444 -14.204 1.00 91.25 272 PRO A O 1
ATOM 2060 N N . LEU A 1 273 ? 9.214 -0.082 -15.794 1.00 89.00 273 LEU A N 1
ATOM 2061 C CA . LEU A 1 273 ? 7.788 -0.245 -15.486 1.00 89.00 273 LEU A CA 1
ATOM 2062 C C . LEU A 1 273 ? 7.549 -0.608 -14.023 1.00 89.00 273 LEU A C 1
ATOM 2064 O O . LEU A 1 273 ? 6.703 -0.016 -13.365 1.00 89.00 273 LEU A O 1
ATOM 2068 N N . ALA A 1 274 ? 8.302 -1.571 -13.493 1.00 83.62 274 ALA A N 1
ATOM 2069 C CA . ALA A 1 274 ? 8.181 -1.985 -12.105 1.00 83.62 274 ALA A CA 1
ATOM 2070 C C . ALA A 1 274 ? 8.522 -0.835 -11.155 1.00 83.62 274 ALA A C 1
ATOM 2072 O O . ALA A 1 274 ? 7.816 -0.641 -10.173 1.00 83.62 274 ALA A O 1
ATOM 2073 N N . ALA A 1 275 ? 9.565 -0.052 -11.440 1.00 81.94 275 ALA A N 1
ATOM 2074 C CA . ALA A 1 275 ? 9.929 1.092 -10.612 1.00 81.94 275 ALA A CA 1
ATOM 2075 C C . ALA A 1 275 ? 8.886 2.222 -10.674 1.00 81.94 275 ALA A C 1
ATOM 2077 O O . ALA A 1 275 ? 8.577 2.810 -9.640 1.00 81.94 275 ALA A O 1
ATOM 2078 N N . GLU A 1 276 ? 8.313 2.490 -11.850 1.00 87.06 276 GLU A N 1
ATOM 2079 C CA . GLU A 1 276 ? 7.215 3.448 -12.046 1.00 87.06 276 GLU A CA 1
ATOM 2080 C C . GLU A 1 276 ? 5.956 3.019 -11.285 1.00 87.06 276 GLU A C 1
ATOM 2082 O O . GLU A 1 276 ? 5.416 3.805 -10.509 1.00 87.06 276 GLU A O 1
ATOM 2087 N N . ILE A 1 277 ? 5.531 1.761 -11.457 1.00 83.12 277 ILE A N 1
ATOM 2088 C CA . ILE A 1 277 ? 4.373 1.158 -10.781 1.00 83.12 277 ILE A CA 1
ATOM 2089 C C . ILE A 1 277 ? 4.591 1.157 -9.273 1.00 83.12 277 ILE A C 1
ATOM 2091 O O . ILE A 1 277 ? 3.693 1.530 -8.523 1.00 83.12 277 ILE A O 1
ATOM 2095 N N . ILE A 1 278 ? 5.785 0.774 -8.809 1.00 76.94 278 ILE A N 1
ATOM 2096 C CA . ILE A 1 278 ? 6.131 0.872 -7.393 1.00 76.94 278 ILE A CA 1
ATOM 2097 C C . ILE A 1 278 ? 5.975 2.318 -6.956 1.00 76.94 278 ILE A C 1
ATOM 2099 O O . ILE A 1 278 ? 5.253 2.541 -6.009 1.00 76.94 278 ILE A O 1
ATOM 2103 N N . TYR A 1 279 ? 6.565 3.306 -7.624 1.00 81.38 279 TYR A N 1
ATOM 2104 C CA . TYR A 1 279 ? 6.437 4.704 -7.205 1.00 81.38 279 TYR A CA 1
ATOM 2105 C C . TYR A 1 279 ? 4.980 5.174 -7.111 1.00 81.38 279 TYR A C 1
ATOM 2107 O O . TYR A 1 279 ? 4.587 5.704 -6.073 1.00 81.38 279 TYR A O 1
ATOM 2115 N N . VAL A 1 280 ? 4.169 4.955 -8.148 1.00 72.56 280 VAL A N 1
ATOM 2116 C CA . VAL A 1 280 ? 2.791 5.464 -8.145 1.00 72.56 280 VAL A CA 1
ATOM 2117 C C . VAL A 1 280 ? 1.893 4.742 -7.136 1.00 72.56 280 VAL A C 1
ATOM 2119 O O . VAL A 1 280 ? 0.948 5.363 -6.654 1.00 72.56 280 VAL A O 1
ATOM 2122 N N . ASN A 1 281 ? 2.229 3.498 -6.758 1.00 70.44 281 ASN A N 1
ATOM 2123 C CA . ASN A 1 281 ? 1.446 2.667 -5.832 1.00 70.44 281 ASN A CA 1
ATOM 2124 C C . ASN A 1 281 ? 2.044 2.514 -4.414 1.00 70.44 281 ASN A C 1
ATOM 2126 O O . ASN A 1 281 ? 1.333 2.104 -3.503 1.00 70.44 281 ASN A O 1
ATOM 2130 N N . ASN A 1 282 ? 3.329 2.817 -4.182 1.00 65.19 282 ASN A N 1
ATOM 2131 C CA . ASN A 1 282 ? 3.941 2.853 -2.834 1.00 65.19 282 ASN A CA 1
ATOM 2132 C C . ASN A 1 282 ? 3.574 4.132 -2.089 1.00 65.19 282 ASN A C 1
ATOM 2134 O O . ASN A 1 282 ? 3.801 4.259 -0.885 1.00 65.19 282 ASN A O 1
ATOM 2138 N N . ILE A 1 283 ? 3.071 5.109 -2.827 1.00 51.84 283 ILE A N 1
ATOM 2139 C CA . ILE A 1 283 ? 2.569 6.337 -2.277 1.00 51.84 283 ILE A CA 1
ATOM 2140 C C . ILE A 1 283 ? 1.064 6.139 -2.089 1.00 51.84 283 ILE A C 1
ATOM 2142 O O . ILE A 1 283 ? 0.275 6.368 -3.001 1.00 51.84 283 ILE A O 1
ATOM 2146 N N . ASP A 1 284 ? 0.680 5.685 -0.894 1.00 42.97 284 ASP A N 1
ATOM 2147 C CA . ASP A 1 284 ? -0.713 5.735 -0.448 1.00 42.97 284 ASP A CA 1
ATOM 2148 C C . ASP A 1 284 ? -1.215 7.182 -0.607 1.00 42.97 284 ASP A C 1
ATOM 2150 O O . ASP A 1 284 ? -0.794 8.063 0.153 1.00 42.97 284 ASP A O 1
ATOM 2154 N N . TYR A 1 285 ? -2.126 7.426 -1.547 1.00 44.22 285 TYR A N 1
ATOM 2155 C CA . TYR A 1 285 ? -2.887 8.666 -1.580 1.00 44.22 285 TYR A CA 1
ATOM 2156 C C . TYR A 1 285 ? -4.369 8.407 -1.524 1.00 44.22 285 TYR A C 1
ATOM 2158 O O . TYR A 1 285 ? -4.900 7.350 -1.862 1.00 44.22 285 TYR A O 1
ATOM 2166 N N . ALA A 1 286 ? -5.018 9.420 -0.982 1.00 38.03 286 ALA A N 1
ATOM 2167 C CA . ALA A 1 286 ? -6.406 9.357 -0.672 1.00 38.03 286 ALA A CA 1
ATOM 2168 C C . ALA A 1 286 ? -7.249 9.798 -1.863 1.00 38.03 286 ALA A C 1
ATOM 2170 O O . ALA A 1 286 ? -7.197 10.949 -2.304 1.00 38.03 286 ALA A O 1
ATOM 2171 N N . GLY A 1 287 ? -8.080 8.871 -2.322 1.00 37.81 287 GLY A N 1
ATOM 2172 C CA . GLY A 1 287 ? -9.295 9.191 -3.034 1.00 37.81 287 GLY A CA 1
ATOM 2173 C C . GLY A 1 287 ? -10.105 10.179 -2.198 1.00 37.81 287 GLY A C 1
ATOM 2174 O O . GLY A 1 287 ? -10.500 9.923 -1.056 1.00 37.81 287 GLY A O 1
ATOM 2175 N N . ILE A 1 288 ? -10.334 11.361 -2.765 1.00 37.44 288 ILE A N 1
ATOM 2176 C CA . ILE A 1 288 ? -11.288 12.316 -2.213 1.00 37.44 288 ILE A CA 1
ATOM 2177 C C . ILE A 1 288 ? -12.678 11.791 -2.572 1.00 37.44 288 ILE A C 1
ATOM 2179 O O . ILE A 1 288 ? -13.313 12.262 -3.512 1.00 37.44 288 ILE A O 1
ATOM 2183 N N . GLU A 1 289 ? -13.177 10.823 -1.813 1.00 39.25 289 GLU A N 1
ATOM 2184 C CA . GLU A 1 289 ? -14.613 10.774 -1.587 1.00 39.25 289 GLU A CA 1
ATOM 2185 C C . GLU A 1 289 ? -14.904 11.774 -0.472 1.00 39.25 289 GLU A C 1
ATOM 2187 O O . GLU A 1 289 ? -14.375 11.684 0.633 1.00 39.25 289 GLU A O 1
ATOM 2192 N N . ALA A 1 290 ? -15.729 12.780 -0.760 1.00 38.75 290 ALA A N 1
ATOM 2193 C CA . ALA A 1 290 ? -16.287 13.593 0.301 1.00 38.75 290 ALA A CA 1
ATOM 2194 C C . ALA A 1 290 ? -17.122 12.659 1.183 1.00 38.75 290 ALA A C 1
ATOM 2196 O O . ALA A 1 290 ? -18.255 12.324 0.829 1.00 38.75 290 ALA A O 1
ATOM 2197 N N . ALA A 1 291 ? -16.564 12.230 2.318 1.00 41.31 291 ALA A N 1
ATOM 2198 C CA . ALA A 1 291 ? -17.363 11.665 3.386 1.00 41.31 291 ALA A CA 1
ATOM 2199 C C . ALA A 1 291 ? -18.498 12.659 3.628 1.00 41.31 291 ALA A C 1
ATOM 2201 O O . ALA A 1 291 ? -18.265 13.832 3.942 1.00 41.31 291 ALA A O 1
ATOM 2202 N N . ARG A 1 292 ? -19.740 12.225 3.391 1.00 44.22 292 ARG A N 1
ATOM 2203 C CA . ARG A 1 292 ? -20.896 13.002 3.830 1.00 44.22 292 ARG A CA 1
ATOM 2204 C C . ARG A 1 292 ? -20.679 13.236 5.315 1.00 44.22 292 ARG A C 1
ATOM 2206 O O . ARG A 1 292 ? -20.461 12.242 5.992 1.00 44.22 292 ARG A O 1
ATOM 2213 N N . SER A 1 293 ? -20.697 14.511 5.728 1.00 47.88 293 SER A N 1
ATOM 2214 C CA . SER A 1 293 ? -20.870 15.044 7.089 1.00 47.88 293 SER A CA 1
ATOM 2215 C C . SER A 1 293 ? -20.665 14.004 8.190 1.00 47.88 293 SER A C 1
ATOM 2217 O O . SER A 1 293 ? -21.403 13.022 8.213 1.00 47.88 293 SER A O 1
ATOM 2219 N N . SER A 1 294 ? -19.739 14.242 9.130 1.00 55.00 294 SER A N 1
ATOM 2220 C CA . SER A 1 294 ? -19.494 13.426 10.333 1.00 55.00 294 SER A CA 1
ATOM 2221 C C . SER A 1 294 ? -20.739 13.339 11.229 1.00 55.00 294 SER A C 1
ATOM 2223 O O . SER A 1 294 ? -20.802 13.835 12.346 1.00 55.00 294 SER A O 1
ATOM 2225 N N . LYS A 1 295 ? -21.782 12.691 10.722 1.00 63.88 295 LYS A N 1
ATOM 2226 C CA . LYS A 1 295 ? -23.070 12.550 11.352 1.00 63.88 295 LYS A CA 1
ATOM 2227 C C . LYS A 1 295 ? -22.864 11.559 12.470 1.00 63.88 295 LYS A C 1
ATOM 2229 O O . LYS A 1 295 ? -22.379 10.446 12.257 1.00 63.88 295 LYS A O 1
ATOM 2234 N N . ILE A 1 296 ? -23.238 11.963 13.665 1.00 67.31 296 ILE A N 1
ATOM 2235 C CA . ILE A 1 296 ? -23.328 11.027 14.770 1.00 67.31 296 ILE A CA 1
ATOM 2236 C C . ILE A 1 296 ? -24.550 10.152 14.525 1.00 67.31 296 ILE A C 1
ATOM 2238 O O . ILE A 1 296 ? -25.638 10.649 14.205 1.00 67.31 296 ILE A O 1
ATOM 2242 N N . LEU A 1 297 ? -24.344 8.837 14.599 1.00 67.94 297 LEU A N 1
ATOM 2243 C CA . LEU A 1 297 ? -25.427 7.868 14.482 1.00 67.94 297 LEU A CA 1
ATOM 2244 C C . LEU A 1 297 ? -26.511 8.212 15.506 1.00 67.94 297 LEU A C 1
ATOM 2246 O O . LEU A 1 297 ? -26.216 8.650 16.621 1.00 67.94 297 LEU A O 1
ATOM 2250 N N . SER A 1 298 ? -27.783 8.033 15.140 1.00 69.31 298 SER A N 1
ATOM 2251 C CA . SER A 1 298 ? -28.834 8.191 16.144 1.00 69.31 298 SER A CA 1
ATOM 2252 C C . SER A 1 298 ? -28.591 7.181 17.269 1.00 69.31 298 SER A C 1
ATOM 2254 O O . SER A 1 298 ? -28.107 6.078 17.010 1.00 69.31 298 SER A O 1
ATOM 2256 N N . HIS A 1 299 ? -28.930 7.533 18.513 1.00 69.12 299 HIS A N 1
ATOM 2257 C CA . HIS A 1 299 ? -28.735 6.635 19.660 1.00 69.12 299 HIS A CA 1
ATOM 2258 C C . HIS A 1 299 ? -29.361 5.250 19.398 1.00 69.12 299 HIS A C 1
ATOM 2260 O O . HIS A 1 299 ? -28.761 4.221 19.690 1.00 69.12 299 HIS A O 1
ATOM 2266 N N . LYS A 1 300 ? -30.518 5.216 18.722 1.00 73.50 300 LYS A N 1
ATOM 2267 C CA . LYS A 1 300 ? -31.174 3.980 18.279 1.00 73.50 300 LYS A CA 1
ATOM 2268 C C . LYS A 1 300 ? -30.321 3.165 17.299 1.00 73.50 300 LYS A C 1
ATOM 2270 O O . LYS A 1 300 ? -30.229 1.946 17.452 1.00 73.50 300 LYS A O 1
ATOM 2275 N N . ASP A 1 301 ? -29.720 3.806 16.299 1.00 73.56 301 ASP A N 1
ATOM 2276 C CA . ASP A 1 301 ? -28.897 3.129 15.288 1.00 73.56 301 ASP A CA 1
ATOM 2277 C C . ASP A 1 301 ? -27.592 2.607 15.892 1.00 73.56 301 ASP A C 1
ATOM 2279 O O . ASP A 1 301 ? -27.208 1.465 15.634 1.00 73.56 301 ASP A O 1
ATOM 2283 N N . PHE A 1 302 ? -26.945 3.415 16.736 1.00 74.81 302 PHE A N 1
ATOM 2284 C CA . PHE A 1 302 ? -25.749 3.018 17.476 1.00 74.81 302 PHE A CA 1
ATOM 2285 C C . PHE A 1 302 ? -26.041 1.816 18.381 1.00 74.81 302 PHE A C 1
ATOM 2287 O O . PHE A 1 302 ? -25.393 0.778 18.259 1.00 74.81 302 PHE A O 1
ATOM 2294 N N . TYR A 1 303 ? -27.081 1.902 19.215 1.00 74.00 303 TYR A N 1
ATOM 2295 C CA . TYR A 1 303 ? -27.466 0.825 20.126 1.00 74.00 303 TYR A CA 1
ATOM 2296 C C . TYR A 1 303 ? -27.795 -0.479 19.384 1.00 74.00 303 TYR A C 1
ATOM 2298 O O . TYR A 1 303 ? -27.342 -1.558 19.771 1.00 74.00 303 TYR A O 1
ATOM 2306 N N . SER A 1 304 ? -28.522 -0.381 18.266 1.00 75.69 304 SER A N 1
ATOM 2307 C CA . SER A 1 304 ? -28.861 -1.540 17.431 1.00 75.69 304 SER A CA 1
ATOM 2308 C C . SER A 1 304 ? -27.612 -2.216 16.857 1.00 75.69 304 SER A C 1
ATOM 2310 O O . SER A 1 304 ? -27.505 -3.443 16.899 1.00 75.69 304 SER A O 1
ATOM 2312 N N . ARG A 1 305 ? -26.636 -1.437 16.371 1.00 73.69 305 ARG A N 1
ATOM 2313 C CA . ARG A 1 305 ? -25.355 -1.962 15.868 1.00 73.69 305 ARG A CA 1
ATOM 2314 C C . ARG A 1 305 ? -24.538 -2.630 16.973 1.00 73.69 305 ARG A C 1
ATOM 2316 O O . ARG A 1 305 ? -24.054 -3.745 16.782 1.00 73.69 305 ARG A O 1
ATOM 2323 N N . THR A 1 306 ? -24.456 -2.003 18.144 1.00 75.00 306 THR A N 1
ATOM 2324 C CA . THR A 1 306 ? -23.716 -2.531 19.298 1.00 75.00 306 THR A CA 1
ATOM 2325 C C . THR A 1 306 ? -24.303 -3.851 19.800 1.00 75.00 306 THR A C 1
ATOM 2327 O O . THR A 1 306 ? -23.551 -4.786 20.078 1.00 75.00 306 THR A O 1
ATOM 2330 N N . ILE A 1 307 ? -25.633 -3.996 19.858 1.00 72.62 307 ILE A N 1
ATOM 2331 C CA . ILE A 1 307 ? -26.269 -5.275 20.222 1.00 72.62 307 ILE A CA 1
ATOM 2332 C C . ILE A 1 307 ? -25.962 -6.362 19.196 1.00 72.62 307 ILE A C 1
ATOM 2334 O O . ILE A 1 307 ? -25.588 -7.472 19.579 1.00 72.62 307 ILE A O 1
ATOM 2338 N N . VAL A 1 308 ? -26.119 -6.067 17.903 1.00 62.75 308 VAL A N 1
ATOM 2339 C CA . VAL A 1 308 ? -25.847 -7.040 16.833 1.00 62.75 308 VAL A CA 1
ATOM 2340 C C . VAL A 1 308 ? -24.393 -7.503 16.898 1.00 62.75 308 VAL A C 1
ATOM 2342 O O . VAL A 1 308 ? -24.107 -8.697 16.795 1.00 62.75 308 VAL A O 1
ATOM 2345 N N . PHE A 1 309 ? -23.476 -6.577 17.159 1.00 65.62 309 PHE A N 1
ATOM 2346 C CA . PHE A 1 309 ? -22.071 -6.888 17.356 1.00 65.62 309 PHE A CA 1
ATOM 2347 C C . PHE A 1 309 ? -21.832 -7.764 18.592 1.00 65.62 309 PHE A C 1
ATOM 2349 O O . PHE A 1 309 ? -21.171 -8.797 18.471 1.00 65.62 309 PHE A O 1
ATOM 2356 N N . LYS A 1 310 ? -22.439 -7.447 19.746 1.00 66.12 310 LYS A N 1
ATOM 2357 C CA . LYS A 1 310 ? -22.385 -8.303 20.947 1.00 66.12 310 LYS A CA 1
ATOM 2358 C C . LYS A 1 310 ? -22.887 -9.712 20.649 1.00 66.12 310 LYS A C 1
ATOM 2360 O O . LYS A 1 310 ? -22.203 -10.677 20.968 1.00 66.12 310 LYS A O 1
ATOM 2365 N N . GLN A 1 311 ? -24.030 -9.854 19.980 1.00 59.94 311 GLN A N 1
ATOM 2366 C CA . GLN A 1 311 ? -24.552 -11.165 19.582 1.00 59.94 311 GLN A CA 1
ATOM 2367 C C . GLN A 1 311 ? -23.595 -11.910 18.646 1.00 59.94 311 GLN A C 1
ATOM 2369 O O . GLN A 1 311 ? -23.458 -13.127 18.758 1.00 59.94 311 GLN A O 1
ATOM 2374 N N . SER A 1 312 ? -22.904 -11.198 17.751 1.00 55.12 312 SER A N 1
ATOM 2375 C CA . SER A 1 312 ? -21.908 -11.798 16.863 1.00 55.12 312 SER A CA 1
ATOM 2376 C C . SER A 1 312 ? -20.679 -12.323 17.611 1.00 55.12 312 SER A C 1
ATOM 2378 O O . SER A 1 312 ? -20.125 -13.331 17.184 1.00 55.12 312 SER A O 1
ATOM 2380 N N . ILE A 1 313 ? -20.305 -11.696 18.735 1.00 58.09 313 ILE A N 1
ATOM 2381 C CA . ILE A 1 313 ? -19.255 -12.172 19.646 1.00 58.09 313 ILE A CA 1
ATOM 2382 C C . ILE A 1 313 ? -19.769 -13.336 20.500 1.00 58.09 313 ILE A C 1
ATOM 2384 O O . ILE A 1 313 ? -19.092 -14.349 20.621 1.00 58.09 313 ILE A O 1
ATOM 2388 N N . PHE A 1 314 ? -20.984 -13.254 21.050 1.00 56.28 314 PHE A N 1
ATOM 2389 C CA . PHE A 1 314 ? -21.542 -14.338 21.868 1.00 56.28 314 PHE A CA 1
ATOM 2390 C C . PHE A 1 314 ? -21.810 -15.621 21.069 1.00 56.28 314 PHE A C 1
ATOM 2392 O O . PHE A 1 314 ? -21.669 -16.713 21.609 1.00 56.28 314 PHE A O 1
ATOM 2399 N N . ARG A 1 315 ? -22.136 -15.521 19.772 1.00 54.25 315 ARG A N 1
ATOM 2400 C CA . ARG A 1 315 ? -22.294 -16.684 18.877 1.00 54.25 315 ARG A CA 1
ATOM 2401 C C . ARG A 1 315 ? -20.976 -17.382 18.503 1.00 54.25 315 ARG A C 1
ATOM 2403 O O . ARG A 1 315 ? -21.026 -18.357 17.764 1.00 54.25 315 ARG A O 1
ATOM 2410 N N . ILE A 1 316 ? -19.820 -16.902 18.967 1.00 50.16 316 ILE A N 1
ATOM 2411 C CA . ILE A 1 316 ? -18.494 -17.444 18.613 1.00 50.16 316 ILE A CA 1
ATOM 2412 C C . ILE A 1 316 ? -17.996 -18.552 19.562 1.00 50.16 316 ILE A C 1
ATOM 2414 O O . ILE A 1 316 ? -16.957 -19.150 19.309 1.00 50.16 316 ILE A O 1
ATOM 2418 N N . ASN A 1 317 ? -18.752 -18.928 20.588 1.00 44.88 317 ASN A N 1
ATOM 2419 C CA . ASN A 1 317 ? -18.440 -20.121 21.377 1.00 44.88 317 ASN A CA 1
ATOM 2420 C C . ASN A 1 317 ? -19.407 -21.239 21.007 1.00 44.88 317 ASN A C 1
ATOM 2422 O O . ASN A 1 317 ? -20.502 -21.180 21.539 1.00 44.88 317 ASN A O 1
ATOM 2426 N N . PHE A 1 318 ? -19.030 -22.178 20.128 1.00 33.00 318 PHE A N 1
ATOM 2427 C CA . PHE A 1 318 ? -19.392 -23.614 20.138 1.00 33.00 318 PHE A CA 1
ATOM 2428 C C . PHE A 1 318 ? -18.588 -24.365 19.070 1.00 33.00 318 PHE A C 1
ATOM 2430 O O . PHE A 1 318 ? -18.586 -23.910 17.903 1.00 33.00 318 PHE A O 1
#

Foldseek 3Di:
DAFADDLWLQWTAHPVLQIEGAAQWFAATCLHLFVLRVVLRVVSRVVCCVQGHPADWDWDFQDADPSYTHIFIWHDDPVDIDGVSLVCLLQVRTAGDPPRPPDPCPSNVVSNVNCLVQCHRVNLADVVVVPDTHDLDDDPVRLVVVVVRFDQRQHQAFDQDDPVLLVQLLCQLQVQLQVQLQVQLVVQLVVVVDDDVRSVVSSVVSSLLRSLLRSLVSNCPSLCQNQVVDDSVVLSVQLVVLLVVLVVVLVPDDPPDPCSVVPSVVSNNVRSSVSSNCVSNVDRGGDRPRPPTRDRDDPVRSVVVSVVSVVVVVVSDD

Radius of gyration: 24.84 Å; Cα contacts (8 Å, |Δi|>4): 531; chains: 1; bounding box: 59×43×69 Å

Mean predicted aligned error: 13.91 Å

Nearest PDB structures (foldseek):
  7knx-assembly3_C  TM=8.067E-01  e=1.569E-05  Homo sapiens
  7knw-assembly2_B  TM=8.166E-01  e=6.667E-05  Homo sapiens
  7knw-assembly3_C  TM=8.170E-01  e=7.421E-05  Homo sapiens
  4b9w-assembly1_A  TM=8.623E-01  e=9.755E-02  Mus musculus
  4b9w-assembly1_B  TM=8.626E-01  e=1.667E-01  Mus musculus

Secondary structure (DSSP, 8-state):
--EEEEEETTEEEETTS-EEEETTEE---TT-SBHHHHHHHHHHHHHHHHHHTTS-EEEEEEEEETTEEEEEEEEE-SS-EEEHHHHHHHTTS-EE----TTS--HHHHHHHHHHHHTT-GGGGS-GGGGSS---SS--HHHHHHHHHH-S-----EE-PPPHHHHHHHHHHHHHHHHHHHHHHHHHHHHHHT--HHHHHHHHHHHHHHHHHHHHHHHHHHHHTTT-TT--HHHHHHHHHHHHHHHHHHHHHS-TT-TTHHHHHHHHHHHHHHHHHHHHHHHS--EE-------PBPPHHHHHHHHHHHHHHHHTT--

Sequence (318 aa):
VRLVKIIDNNLFQTSTGTLVRLAGVDAPSLNHPVTALSDIAGQAVKYSNSVLLKRELSCITLDVHDNITDVVLYKKYPLDSANYNSLFLAKGYGKVSRRDTSLALGKFIEEENFARQFKKGIWALDPALLAGEFKREYTDDEIIEFREHTTDARILFLEDPDALDIVSEIILGAGLGTVTGLPAAFVLTGLSGAEGWGALGIAVIGWYCGYIAGSALGVYLPAKKFNPEATYLQTLSYGALGALGGIGIIAALPKNSTDFGSYAIPLLLAAPLAAEIIYVNNIDYAGIEAARSSKILSHKDFYSRTIVFKQSIFRINF